Protein AF-A0A7J5VGA2-F1 (afdb_monomer_lite)

Sequence (356 aa):
MLGKLLAFVFSFFAVIAAVPLIVVIAVFLFKFDLRSFMNLHPLGSALIAAGYAFIWVMSFFALQDYFIVWKPDPRVASIGKTELIDKLERSFKRTFDGKALFDVFRSDDGRVAITWSSSINYFQIVSGGQIGKKRVVVLTFDEKKHDVYFLMKEKDWRWSLSTNRFDFSMNYSSGISAEISTDIVPSVTMDKDGGFSIDVKKLSYDFRDLWLPIENTLLANGWIIRGGMLPQLSHRLALAVPLALLLFLIFYIPFRGGVSSTAQTKAKTPEYQTQAVDRETYDKNESAQIAVSGKLMSASNIEPILDGFMNLPRKYFEDYKSAFIAYAKVYMEKTDRNPEFVDRINKFAKENEIYL

Foldseek 3Di:
DVVVLVVLVVVLVCLLVVVVVVVVCCCPVVVDPPVVVCLVCLQVVLLVQLVSLLVNLVSVQVSLQFWFKKAFDPVDDFDDLVVLLVQLVVLQCDDDPPDRQWDWDADPQSKIKIKGKDKDWAADPQKTKMKMKMKIWIWHADNVGRMTTIGIWIKIKMWMAGNVVRDIDIDIDIDDDLAKDKDKDWHWDQDPVRDIDIDIDIDIDGSCVVPVSSVCSQVVRRMDGPGGDPSDPVVSCVVSVVSSVVSSCVSNVVSVPPDDDDDDPDDDDDDDDPDPDPVVVVLVVLLVVLLVVLLVDALVVLLVVLVVLLPDDPVCNVVCVSVNVSSLVSSVPHPRHDPVSVVVSVVSCVVVVHDD

Structure (mmCIF, N/CA/C/O backbone):
data_AF-A0A7J5VGA2-F1
#
_entry.id   AF-A0A7J5VGA2-F1
#
loop_
_atom_site.group_PDB
_atom_site.id
_atom_site.type_symbol
_atom_site.label_atom_id
_atom_site.label_alt_id
_atom_site.label_comp_id
_atom_site.label_asym_id
_atom_site.label_entity_id
_atom_site.label_seq_id
_atom_site.pdbx_PDB_ins_code
_atom_site.Cartn_x
_atom_site.Cartn_y
_atom_site.Cartn_z
_atom_site.occupancy
_atom_site.B_iso_or_equiv
_atom_site.auth_seq_id
_atom_site.auth_comp_id
_atom_site.auth_asym_id
_atom_site.auth_atom_id
_atom_site.pdbx_PDB_model_num
ATOM 1 N N . MET A 1 1 ? -21.250 -4.054 -1.434 1.00 44.41 1 MET A N 1
ATOM 2 C CA . MET A 1 1 ? -19.931 -4.648 -1.105 1.00 44.41 1 MET A CA 1
ATOM 3 C C . MET A 1 1 ? -19.382 -5.462 -2.272 1.00 44.41 1 MET A C 1
ATOM 5 O O . MET A 1 1 ? -18.297 -5.140 -2.734 1.00 44.41 1 MET A O 1
ATOM 9 N N . LEU A 1 2 ? -20.156 -6.414 -2.811 1.00 46.50 2 LEU A N 1
ATOM 10 C CA . LEU A 1 2 ? -19.743 -7.308 -3.903 1.00 46.50 2 LEU A CA 1
ATOM 11 C C . LEU A 1 2 ? -19.207 -6.589 -5.157 1.00 46.50 2 LEU A C 1
ATOM 13 O O . LEU A 1 2 ? -18.126 -6.918 -5.618 1.00 46.50 2 LEU A O 1
ATOM 17 N N . GLY A 1 3 ? -19.889 -5.553 -5.662 1.00 45.44 3 GLY A N 1
ATOM 18 C CA . GLY A 1 3 ? -19.426 -4.823 -6.856 1.00 45.44 3 GLY A CA 1
ATOM 19 C C . GLY A 1 3 ? -18.093 -4.080 -6.679 1.00 45.44 3 GLY A C 1
ATOM 20 O O . GLY A 1 3 ? -17.295 -4.023 -7.605 1.00 45.44 3 GLY A O 1
ATOM 21 N N . LYS A 1 4 ? -17.805 -3.563 -5.473 1.00 45.78 4 LYS A N 1
ATOM 22 C CA . LYS A 1 4 ? -16.517 -2.910 -5.165 1.00 45.78 4 LYS A CA 1
ATOM 23 C C . LYS A 1 4 ? -15.393 -3.934 -4.996 1.00 45.78 4 LYS A C 1
ATOM 25 O O . LYS A 1 4 ? -14.276 -3.671 -5.418 1.00 45.78 4 LYS A O 1
ATOM 30 N N . LEU A 1 5 ? -15.711 -5.096 -4.423 1.00 52.50 5 LEU A N 1
ATOM 31 C CA . LEU A 1 5 ? -14.798 -6.233 -4.339 1.00 52.50 5 LEU A CA 1
ATOM 32 C C . LEU A 1 5 ? -14.445 -6.759 -5.733 1.00 52.50 5 LEU A C 1
ATOM 34 O O . LEU A 1 5 ? -13.272 -6.911 -6.039 1.00 52.50 5 LEU A O 1
ATOM 38 N N . LEU A 1 6 ? -15.447 -6.958 -6.593 1.00 61.34 6 LEU A N 1
ATOM 39 C CA . LEU A 1 6 ? -15.240 -7.379 -7.977 1.00 61.34 6 LEU A CA 1
ATOM 40 C C . LEU A 1 6 ? -14.400 -6.362 -8.746 1.00 61.34 6 LEU A C 1
ATOM 42 O O . LEU A 1 6 ? -13.407 -6.750 -9.343 1.00 61.34 6 LEU A O 1
ATOM 46 N N . ALA A 1 7 ? -14.728 -5.068 -8.678 1.00 64.25 7 ALA A N 1
ATOM 47 C CA . ALA A 1 7 ? -13.932 -4.028 -9.329 1.00 64.25 7 ALA A CA 1
ATOM 48 C C . ALA A 1 7 ? -12.471 -4.027 -8.847 1.00 64.25 7 ALA A C 1
ATOM 50 O O . ALA A 1 7 ? -11.562 -3.912 -9.658 1.00 64.25 7 ALA A O 1
ATOM 51 N N . PHE A 1 8 ? -12.231 -4.209 -7.547 1.00 56.69 8 PHE A N 1
ATOM 52 C CA . PHE A 1 8 ? -10.879 -4.253 -6.994 1.00 56.69 8 PHE A CA 1
ATOM 53 C C . PHE A 1 8 ? -10.106 -5.518 -7.408 1.00 56.69 8 PHE A C 1
ATOM 55 O O . PHE A 1 8 ? -8.943 -5.431 -7.793 1.00 56.69 8 PHE A O 1
ATOM 62 N N . VAL A 1 9 ? -10.767 -6.681 -7.412 1.00 67.69 9 VAL A N 1
ATOM 63 C CA . VAL A 1 9 ? -10.204 -7.954 -7.893 1.00 67.69 9 VAL A CA 1
ATOM 64 C C . VAL A 1 9 ? -9.896 -7.887 -9.390 1.00 67.69 9 VAL A C 1
ATOM 66 O O . VAL A 1 9 ? -8.819 -8.299 -9.812 1.00 67.69 9 VAL A O 1
ATOM 69 N N . PHE A 1 10 ? -10.791 -7.312 -10.197 1.00 74.00 10 PHE A N 1
ATOM 70 C CA . PHE A 1 10 ? -10.551 -7.096 -11.623 1.00 74.00 10 PHE A CA 1
ATOM 71 C C . PHE A 1 10 ? -9.414 -6.105 -11.869 1.00 74.00 10 PHE A C 1
ATOM 73 O O . PHE A 1 10 ? -8.583 -6.371 -12.729 1.00 74.00 10 PHE A O 1
ATOM 80 N N . SER A 1 11 ? -9.309 -5.021 -11.095 1.00 65.12 11 SER A N 1
ATOM 81 C CA . SER A 1 11 ? -8.166 -4.102 -11.171 1.00 65.12 11 SER A CA 1
ATOM 82 C C . SER A 1 11 ? -6.846 -4.789 -10.809 1.00 65.12 11 SER A C 1
ATOM 84 O O . SER A 1 11 ? -5.844 -4.568 -11.481 1.00 65.12 11 SER A O 1
ATOM 86 N N . PHE A 1 12 ? -6.836 -5.667 -9.802 1.00 67.88 12 PHE A N 1
ATOM 87 C CA . PHE A 1 12 ? -5.663 -6.472 -9.449 1.00 67.88 12 PHE A CA 1
ATOM 88 C C . PHE A 1 12 ? -5.251 -7.407 -10.593 1.00 67.88 12 PHE A C 1
ATOM 90 O O . PHE A 1 12 ? -4.093 -7.397 -11.011 1.00 67.88 12 PHE A O 1
ATOM 97 N N . PHE A 1 13 ? -6.200 -8.156 -11.160 1.00 74.38 13 PHE A N 1
ATOM 98 C CA . PHE A 1 13 ? -5.928 -8.998 -12.325 1.00 74.38 13 PHE A CA 1
ATOM 99 C C . PHE A 1 13 ? -5.520 -8.184 -13.554 1.00 74.38 13 PHE A C 1
ATOM 101 O O . PHE A 1 13 ? -4.664 -8.640 -14.304 1.00 74.38 13 PHE A O 1
ATOM 108 N N . ALA A 1 14 ? -6.058 -6.978 -13.742 1.00 73.00 14 ALA A N 1
ATOM 109 C CA . ALA A 1 14 ? -5.665 -6.085 -14.826 1.00 73.00 14 ALA A CA 1
ATOM 110 C C . ALA A 1 14 ? -4.216 -5.603 -14.669 1.00 73.00 14 ALA A C 1
ATOM 112 O O . ALA A 1 14 ? -3.471 -5.639 -15.641 1.00 73.00 14 ALA A O 1
ATOM 113 N N . VAL A 1 15 ? -3.779 -5.224 -13.461 1.00 70.31 15 VAL A N 1
ATOM 114 C CA . VAL A 1 15 ? -2.381 -4.828 -13.191 1.00 70.31 15 VAL A CA 1
ATOM 115 C C . VAL A 1 15 ? -1.423 -6.005 -13.381 1.00 70.31 15 VAL A C 1
ATOM 117 O O . VAL A 1 15 ? -0.358 -5.843 -13.977 1.00 70.31 15 VAL A O 1
ATOM 120 N N . ILE A 1 16 ? -1.813 -7.203 -12.939 1.00 75.75 16 ILE A N 1
ATOM 121 C CA . ILE A 1 16 ? -1.020 -8.418 -13.154 1.00 75.75 16 ILE A CA 1
ATOM 122 C C . ILE A 1 16 ? -0.938 -8.742 -14.640 1.00 75.75 16 ILE A C 1
ATOM 124 O O . ILE A 1 16 ? 0.151 -8.964 -15.155 1.00 75.75 16 ILE A O 1
ATOM 128 N N . ALA A 1 17 ? -2.062 -8.740 -15.349 1.00 76.88 17 ALA A N 1
ATOM 129 C CA . ALA A 1 17 ? -2.104 -9.102 -16.757 1.00 76.88 17 ALA A CA 1
ATOM 130 C C . ALA A 1 17 ? -1.500 -8.027 -17.673 1.00 76.88 17 ALA A C 1
ATOM 132 O O . ALA A 1 17 ? -1.071 -8.367 -18.771 1.00 76.88 17 ALA A O 1
ATOM 133 N N . ALA A 1 18 ? -1.421 -6.762 -17.243 1.00 75.38 18 ALA A N 1
ATOM 134 C CA . ALA A 1 18 ? -0.971 -5.650 -18.079 1.00 75.38 18 ALA A CA 1
ATOM 135 C C . ALA A 1 18 ? 0.444 -5.852 -18.631 1.00 75.38 18 ALA A C 1
ATOM 137 O O . ALA A 1 18 ? 0.654 -5.689 -19.829 1.00 75.38 18 ALA A O 1
ATOM 138 N N . VAL A 1 19 ? 1.412 -6.236 -17.794 1.00 73.19 19 VAL A N 1
ATOM 139 C CA . VAL A 1 19 ? 2.806 -6.399 -18.244 1.00 73.19 19 VAL A CA 1
ATOM 140 C C . VAL A 1 19 ? 2.962 -7.588 -19.206 1.00 73.19 19 VAL A C 1
ATOM 142 O O . VAL A 1 19 ? 3.472 -7.372 -20.305 1.00 73.19 19 VAL A O 1
ATOM 145 N N . PRO A 1 20 ? 2.471 -8.808 -18.898 1.00 78.69 20 PRO A N 1
ATOM 146 C CA . PRO A 1 20 ? 2.438 -9.905 -19.865 1.00 78.69 20 PRO A CA 1
ATOM 147 C C . PRO A 1 20 ? 1.702 -9.547 -21.160 1.00 78.69 20 PRO A C 1
ATOM 149 O O . PRO A 1 20 ? 2.175 -9.884 -22.240 1.00 78.69 20 PRO A O 1
ATOM 152 N N . LEU A 1 21 ? 0.578 -8.830 -21.075 1.00 80.69 21 LEU A N 1
ATOM 153 C CA . LEU A 1 21 ? -0.204 -8.424 -22.241 1.00 80.69 21 LEU A CA 1
ATOM 154 C C . LEU A 1 21 ? 0.563 -7.435 -23.128 1.00 80.69 21 LEU A C 1
ATOM 156 O O . LEU A 1 21 ? 0.573 -7.603 -24.343 1.00 80.69 21 LEU A O 1
ATOM 160 N N . ILE A 1 22 ? 1.248 -6.449 -22.540 1.00 78.69 22 ILE A N 1
ATOM 161 C CA . ILE A 1 22 ? 2.112 -5.510 -23.272 1.00 78.69 22 ILE A CA 1
ATOM 162 C C . ILE A 1 22 ? 3.258 -6.261 -23.956 1.00 78.69 22 ILE A C 1
ATOM 164 O O . ILE A 1 22 ? 3.559 -5.984 -25.115 1.00 78.69 22 ILE A O 1
ATOM 168 N N . VAL A 1 23 ? 3.864 -7.244 -23.281 1.00 77.44 23 VAL A N 1
ATOM 169 C CA . VAL A 1 23 ? 4.920 -8.085 -23.866 1.00 77.44 23 VAL A CA 1
ATOM 170 C C . VAL A 1 23 ? 4.379 -8.912 -25.036 1.00 77.44 23 VAL A C 1
ATOM 172 O O . VAL A 1 23 ? 4.992 -8.933 -26.100 1.00 77.44 23 VAL A O 1
ATOM 175 N N . VAL A 1 24 ? 3.210 -9.542 -24.886 1.00 79.69 24 VAL A N 1
ATOM 176 C CA . VAL A 1 24 ? 2.549 -10.295 -25.965 1.00 79.69 24 VAL A CA 1
ATOM 177 C C . VAL A 1 24 ? 2.224 -9.380 -27.147 1.00 79.69 24 VAL A C 1
ATOM 179 O O . VAL A 1 24 ? 2.516 -9.736 -28.284 1.00 79.69 24 VAL A O 1
ATOM 182 N N . ILE A 1 25 ? 1.688 -8.183 -26.899 1.00 80.81 25 ILE A N 1
ATOM 183 C CA . ILE A 1 25 ? 1.400 -7.187 -27.939 1.00 80.81 25 ILE A CA 1
ATOM 184 C C . ILE A 1 25 ? 2.682 -6.758 -28.664 1.00 80.81 25 ILE A C 1
ATOM 186 O O . ILE A 1 25 ? 2.700 -6.722 -29.894 1.00 80.81 25 ILE A O 1
ATOM 190 N N . ALA A 1 26 ? 3.762 -6.474 -27.933 1.00 75.44 26 ALA A N 1
ATOM 191 C CA . ALA A 1 26 ? 5.050 -6.105 -28.516 1.00 75.44 26 ALA A CA 1
ATOM 192 C C . ALA A 1 26 ? 5.600 -7.216 -29.427 1.00 75.44 26 ALA A C 1
ATOM 194 O O . ALA A 1 26 ? 6.032 -6.951 -30.550 1.00 75.44 26 ALA A O 1
ATOM 195 N N . VAL A 1 27 ? 5.528 -8.471 -28.981 1.00 80.75 27 VAL A N 1
ATOM 196 C CA . VAL A 1 27 ? 6.019 -9.624 -29.748 1.00 80.75 27 VAL A CA 1
ATOM 197 C C . VAL A 1 27 ? 5.137 -9.912 -30.968 1.00 80.75 27 VAL A C 1
ATOM 199 O O . VAL A 1 27 ? 5.665 -10.120 -32.057 1.00 80.75 27 VAL A O 1
ATOM 202 N N . PHE A 1 28 ? 3.809 -9.899 -30.830 1.00 80.44 28 PHE A N 1
ATOM 203 C CA . PHE A 1 28 ? 2.900 -10.281 -31.918 1.00 80.44 28 PHE A CA 1
ATOM 204 C C . PHE A 1 28 ? 2.619 -9.156 -32.920 1.00 80.44 28 PHE A C 1
ATOM 206 O O . PHE A 1 28 ? 2.628 -9.415 -34.122 1.00 80.44 28 PHE A O 1
ATOM 213 N N . LEU A 1 29 ? 2.367 -7.923 -32.464 1.00 81.38 29 LEU A N 1
ATOM 214 C CA . LEU A 1 29 ? 2.008 -6.811 -33.357 1.00 81.38 29 LEU A CA 1
ATOM 215 C C . LEU A 1 29 ? 3.235 -6.097 -33.922 1.00 81.38 29 LEU A C 1
ATOM 217 O O . LEU A 1 29 ? 3.240 -5.728 -35.093 1.00 81.38 29 LEU A O 1
ATOM 221 N N . PHE A 1 30 ? 4.282 -5.932 -33.114 1.00 79.06 30 PHE A N 1
ATOM 222 C CA . PHE A 1 30 ? 5.482 -5.194 -33.519 1.00 79.06 30 PHE A CA 1
ATOM 223 C C . PHE A 1 30 ? 6.649 -6.104 -33.911 1.00 79.06 30 PHE A C 1
ATOM 225 O O . PHE A 1 30 ? 7.720 -5.600 -34.241 1.00 79.06 30 PHE A O 1
ATOM 232 N N . LYS A 1 31 ? 6.455 -7.435 -33.885 1.00 79.19 31 LYS A N 1
ATOM 233 C CA . LYS A 1 31 ? 7.509 -8.438 -34.128 1.00 79.19 31 LYS A CA 1
ATOM 234 C C . LYS A 1 31 ? 8.772 -8.157 -33.305 1.00 79.19 31 LYS A C 1
ATOM 236 O O . LYS A 1 31 ? 9.888 -8.370 -33.772 1.00 79.19 31 LYS A O 1
ATOM 241 N N . PHE A 1 32 ? 8.590 -7.630 -32.092 1.00 78.31 32 PHE A N 1
ATOM 242 C CA . PHE A 1 32 ? 9.690 -7.236 -31.228 1.00 78.31 32 PHE A CA 1
ATOM 243 C C . PHE A 1 32 ? 10.494 -8.472 -30.819 1.00 78.31 32 PHE A C 1
ATOM 245 O O . PHE A 1 32 ? 9.958 -9.390 -30.193 1.00 78.31 32 PHE A O 1
ATOM 252 N N . ASP A 1 33 ? 11.784 -8.494 -31.157 1.00 78.12 33 ASP A N 1
ATOM 253 C CA . ASP A 1 33 ? 12.679 -9.577 -30.757 1.00 78.12 33 ASP A CA 1
ATOM 254 C C . ASP A 1 33 ? 13.066 -9.417 -29.283 1.00 78.12 33 ASP A C 1
ATOM 256 O O . ASP A 1 33 ? 14.076 -8.807 -28.914 1.00 78.12 33 ASP A O 1
ATOM 260 N N . LEU A 1 34 ? 12.225 -10.000 -28.429 1.00 73.38 34 LEU A N 1
ATOM 261 C CA . LEU A 1 34 ? 12.401 -10.003 -26.985 1.00 73.38 34 LEU A CA 1
ATOM 262 C C . LEU A 1 34 ? 13.753 -10.611 -26.578 1.00 73.38 34 LEU A C 1
ATOM 264 O O . LEU A 1 34 ? 14.356 -10.168 -25.604 1.00 73.38 34 LEU A O 1
ATOM 268 N N . ARG A 1 35 ? 14.258 -11.605 -27.323 1.00 74.75 35 ARG A N 1
ATOM 269 C CA . ARG A 1 35 ? 15.528 -12.273 -27.016 1.00 74.75 35 ARG A CA 1
ATOM 270 C C . ARG A 1 35 ? 16.706 -11.352 -27.306 1.00 74.75 35 ARG A C 1
ATOM 272 O O . ARG A 1 35 ? 17.595 -11.236 -26.465 1.00 74.75 35 ARG A O 1
ATOM 279 N N . SER A 1 36 ? 16.694 -10.680 -28.456 1.00 75.75 36 SER A N 1
ATOM 280 C CA . SER A 1 36 ? 17.704 -9.676 -28.800 1.00 75.75 36 SER A CA 1
ATOM 281 C C . SER A 1 36 ? 17.726 -8.544 -27.771 1.00 75.75 36 SER A C 1
ATOM 283 O O . SER A 1 36 ? 18.786 -8.222 -27.235 1.00 75.75 36 SER A O 1
ATOM 285 N N . PHE A 1 37 ? 16.557 -8.026 -27.380 1.00 76.12 37 PHE A N 1
ATOM 286 C CA . PHE A 1 37 ? 16.458 -6.994 -26.344 1.00 76.12 37 PHE A CA 1
ATOM 287 C C . PHE A 1 37 ? 16.987 -7.457 -24.977 1.00 76.12 37 PHE A C 1
ATOM 289 O O . PHE A 1 37 ? 17.760 -6.736 -24.347 1.00 76.12 37 PHE A O 1
ATOM 296 N N . MET A 1 38 ? 16.630 -8.665 -24.526 1.00 78.50 38 MET A N 1
ATOM 297 C CA . MET A 1 38 ? 17.131 -9.220 -23.259 1.00 78.50 38 MET A CA 1
ATOM 298 C C . MET A 1 38 ? 18.646 -9.472 -23.284 1.00 78.50 38 MET A C 1
ATOM 300 O O . MET A 1 38 ? 19.301 -9.296 -22.261 1.00 78.50 38 MET A O 1
ATOM 304 N N . ASN A 1 39 ? 19.221 -9.816 -24.441 1.00 76.44 39 ASN A N 1
ATOM 305 C CA . ASN A 1 39 ? 20.671 -9.954 -24.622 1.00 76.44 39 ASN A CA 1
ATOM 306 C C . ASN A 1 39 ? 21.402 -8.596 -24.645 1.00 76.44 39 ASN A C 1
ATOM 308 O O . ASN A 1 39 ? 22.501 -8.477 -24.107 1.00 76.44 39 ASN A O 1
ATOM 312 N N . LEU A 1 40 ? 20.803 -7.570 -25.261 1.00 80.25 40 LEU A N 1
ATOM 313 C CA . LEU A 1 40 ? 21.337 -6.202 -25.346 1.00 80.25 40 LEU A CA 1
ATOM 314 C C . LEU A 1 40 ? 21.254 -5.459 -24.004 1.00 80.25 40 LEU A C 1
ATOM 316 O O . LEU A 1 40 ? 22.170 -4.725 -23.622 1.00 80.25 40 LEU A O 1
ATOM 320 N N . HIS A 1 41 ? 20.157 -5.668 -23.275 1.00 80.62 41 HIS A N 1
ATOM 321 C CA . HIS A 1 41 ? 19.842 -4.998 -22.016 1.00 80.62 41 HIS A CA 1
ATOM 322 C C . HIS A 1 41 ? 19.496 -6.005 -20.903 1.00 80.62 41 HIS A C 1
ATOM 324 O O . HIS A 1 41 ? 18.401 -5.940 -20.328 1.00 80.62 41 HIS A O 1
ATOM 330 N N . PRO A 1 42 ? 20.426 -6.908 -20.533 1.00 80.25 42 PRO A N 1
ATOM 331 C CA . PRO A 1 42 ? 20.167 -7.963 -19.552 1.00 80.25 42 PRO A CA 1
ATOM 332 C C . PRO A 1 42 ? 19.870 -7.389 -18.166 1.00 80.25 42 PRO A C 1
ATOM 334 O O . PRO A 1 42 ? 18.966 -7.850 -17.474 1.00 80.25 42 PRO A O 1
ATOM 337 N N . LEU A 1 43 ? 20.573 -6.319 -17.779 1.00 83.38 43 LEU A N 1
ATOM 338 C CA . LEU A 1 43 ? 20.325 -5.625 -16.516 1.00 83.38 43 LEU A CA 1
ATOM 339 C C . LEU A 1 43 ? 18.955 -4.931 -16.506 1.00 83.38 43 LEU A C 1
ATOM 341 O O . LEU A 1 43 ? 18.212 -5.069 -15.541 1.00 83.38 43 LEU A O 1
ATOM 345 N N . GLY A 1 44 ? 18.605 -4.208 -17.576 1.00 80.69 44 GLY A N 1
ATOM 346 C CA . GLY A 1 44 ? 17.323 -3.501 -17.671 1.00 80.69 44 GLY A CA 1
ATOM 347 C C . GLY A 1 44 ? 16.135 -4.462 -17.627 1.00 80.69 44 GLY A C 1
ATOM 348 O O . GLY A 1 44 ? 15.187 -4.244 -16.877 1.00 80.69 44 GLY A O 1
ATOM 349 N N . SER A 1 45 ? 16.232 -5.576 -18.353 1.00 81.69 45 SER A N 1
ATOM 350 C CA . SER A 1 45 ? 15.203 -6.620 -18.380 1.00 81.69 45 SER A CA 1
ATOM 351 C C . SER A 1 45 ? 15.046 -7.306 -17.018 1.00 81.69 45 SER A C 1
ATOM 353 O O . SER A 1 45 ? 13.926 -7.482 -16.540 1.00 81.69 45 SER A O 1
ATOM 355 N N . ALA A 1 46 ? 16.159 -7.622 -16.346 1.00 85.00 46 ALA A N 1
ATOM 356 C CA . ALA A 1 46 ? 16.139 -8.202 -15.006 1.00 85.00 46 ALA A CA 1
ATOM 357 C C . ALA A 1 46 ? 15.562 -7.247 -13.949 1.00 85.00 46 ALA A C 1
ATOM 359 O O . ALA A 1 46 ? 14.819 -7.686 -13.073 1.00 85.00 46 ALA A O 1
ATOM 360 N N . LEU A 1 47 ? 15.849 -5.943 -14.042 1.00 85.81 47 LEU A N 1
ATOM 361 C CA . LEU A 1 47 ? 15.270 -4.927 -13.157 1.00 85.81 47 LEU A CA 1
ATOM 362 C C . LEU A 1 47 ? 13.759 -4.775 -13.362 1.00 85.81 47 LEU A C 1
ATOM 364 O O . LEU A 1 47 ? 13.026 -4.685 -12.379 1.00 85.81 47 LEU A O 1
ATOM 368 N N . ILE A 1 48 ? 13.280 -4.794 -14.611 1.00 84.81 48 ILE A N 1
ATOM 369 C CA . ILE A 1 48 ? 11.841 -4.752 -14.917 1.00 84.81 48 ILE A CA 1
ATOM 370 C C . ILE A 1 48 ? 11.141 -5.995 -14.353 1.00 84.81 48 ILE A C 1
ATOM 372 O O . ILE A 1 48 ? 10.114 -5.866 -13.687 1.00 84.81 48 ILE A O 1
ATOM 376 N N . ALA A 1 49 ? 11.710 -7.188 -14.556 1.00 84.50 49 ALA A N 1
ATOM 377 C CA . ALA A 1 49 ? 11.159 -8.432 -14.020 1.00 84.50 49 ALA A CA 1
ATOM 378 C C . ALA A 1 49 ? 11.129 -8.441 -12.480 1.00 84.50 49 ALA A C 1
ATOM 380 O O . ALA A 1 49 ? 10.111 -8.790 -11.880 1.00 84.50 49 ALA A O 1
ATOM 381 N N . ALA A 1 50 ? 12.214 -8.005 -11.834 1.00 86.25 50 ALA A N 1
ATOM 382 C CA . ALA A 1 50 ? 12.304 -7.900 -10.379 1.00 86.25 50 ALA A CA 1
ATOM 383 C C . ALA A 1 50 ? 11.308 -6.880 -9.807 1.00 86.25 50 ALA A C 1
ATOM 385 O O . ALA A 1 50 ? 10.602 -7.176 -8.843 1.00 86.25 50 ALA A O 1
ATOM 386 N N . GLY A 1 51 ? 11.209 -5.700 -10.428 1.00 86.31 51 GLY A N 1
ATOM 387 C CA . GLY A 1 51 ? 10.255 -4.661 -10.048 1.00 86.31 51 GLY A CA 1
ATOM 388 C C . GLY A 1 51 ? 8.807 -5.121 -10.210 1.00 86.31 51 GLY A C 1
ATOM 389 O O . GLY A 1 51 ? 7.984 -4.881 -9.331 1.00 86.31 51 GLY A O 1
ATOM 390 N N . TYR A 1 52 ? 8.503 -5.857 -11.281 1.00 85.06 52 TYR A N 1
ATOM 391 C CA . TYR A 1 52 ? 7.181 -6.440 -11.486 1.00 85.06 52 TYR A CA 1
ATOM 392 C C . TYR A 1 52 ? 6.838 -7.501 -10.428 1.00 85.06 52 TYR A C 1
ATOM 394 O O . TYR A 1 52 ? 5.753 -7.434 -9.854 1.00 85.06 52 TYR A O 1
ATOM 402 N N . ALA A 1 53 ? 7.754 -8.423 -10.092 1.00 83.94 53 ALA A N 1
ATOM 403 C CA . ALA A 1 53 ? 7.543 -9.368 -8.984 1.00 83.94 53 ALA A CA 1
ATOM 404 C C . ALA A 1 53 ? 7.304 -8.655 -7.654 1.00 83.94 53 ALA A C 1
ATOM 406 O O . ALA A 1 53 ? 6.412 -9.037 -6.896 1.00 83.94 53 ALA A O 1
ATOM 407 N N . PHE A 1 54 ? 8.086 -7.612 -7.379 1.00 85.88 54 PHE A N 1
ATOM 408 C CA . PHE A 1 54 ? 7.932 -6.814 -6.173 1.00 85.88 54 PHE A CA 1
ATOM 409 C C . PHE A 1 54 ? 6.540 -6.169 -6.107 1.00 85.88 54 PHE A C 1
ATOM 411 O O . PHE A 1 54 ? 5.830 -6.330 -5.115 1.00 85.88 54 PHE A O 1
ATOM 418 N N . ILE A 1 55 ? 6.110 -5.504 -7.186 1.00 84.06 55 ILE A N 1
ATOM 419 C CA . ILE A 1 55 ? 4.780 -4.887 -7.288 1.00 84.06 55 ILE A CA 1
ATOM 420 C C . ILE A 1 55 ? 3.678 -5.940 -7.165 1.00 84.06 55 ILE A C 1
ATOM 422 O O . ILE A 1 55 ? 2.687 -5.695 -6.480 1.00 84.06 55 ILE A O 1
ATOM 426 N N . TRP A 1 56 ? 3.839 -7.110 -7.784 1.00 82.56 56 TRP A N 1
ATOM 427 C CA . TRP A 1 56 ? 2.865 -8.196 -7.718 1.00 82.56 56 TRP A CA 1
ATOM 428 C C . TRP A 1 56 ? 2.644 -8.684 -6.284 1.00 82.56 56 TRP A C 1
ATOM 430 O O . TRP A 1 56 ? 1.503 -8.724 -5.818 1.00 82.56 56 TRP A O 1
ATOM 440 N N . VAL A 1 57 ? 3.724 -8.980 -5.557 1.00 81.12 57 VAL A N 1
ATOM 441 C CA . VAL A 1 57 ? 3.653 -9.435 -4.159 1.00 81.12 57 VAL A CA 1
ATOM 442 C C . VAL A 1 57 ? 3.078 -8.346 -3.256 1.00 81.12 57 VAL A C 1
ATOM 444 O O . VAL A 1 57 ? 2.202 -8.620 -2.437 1.00 81.12 57 VAL A O 1
ATOM 447 N N . MET A 1 58 ? 3.502 -7.093 -3.438 1.00 78.94 58 MET A N 1
ATOM 448 C CA . MET A 1 58 ? 2.967 -5.967 -2.669 1.00 78.94 58 MET A CA 1
ATOM 449 C C . MET A 1 58 ? 1.482 -5.724 -2.961 1.00 78.94 58 MET A C 1
ATOM 451 O O . MET A 1 58 ? 0.716 -5.457 -2.039 1.00 78.94 58 MET A O 1
ATOM 455 N N . SER A 1 59 ? 1.047 -5.886 -4.212 1.00 73.94 59 SER A N 1
ATOM 456 C CA . SER A 1 59 ? -0.364 -5.764 -4.603 1.00 73.94 59 SER A CA 1
ATOM 457 C C . SER A 1 59 ? -1.211 -6.905 -4.040 1.00 73.94 59 SER A C 1
ATOM 459 O O . SER A 1 59 ? -2.360 -6.690 -3.665 1.00 73.94 59 SER A O 1
ATOM 461 N N . PHE A 1 60 ? -0.652 -8.116 -3.950 1.00 75.31 60 PHE A N 1
ATOM 462 C CA . PHE A 1 60 ? -1.318 -9.257 -3.325 1.00 75.31 60 PHE A CA 1
ATOM 463 C C . PHE A 1 60 ? -1.548 -9.007 -1.832 1.00 75.31 60 PHE A C 1
ATOM 465 O O . PHE A 1 60 ? -2.662 -9.199 -1.346 1.00 75.31 60 PHE A O 1
ATOM 472 N N . PHE A 1 61 ? -0.539 -8.501 -1.116 1.00 71.56 61 PHE A N 1
ATOM 473 C CA . PHE A 1 61 ? -0.708 -8.118 0.287 1.00 71.56 61 PHE A CA 1
ATOM 474 C C . PHE A 1 61 ? -1.666 -6.944 0.458 1.00 71.56 61 PHE A C 1
ATOM 476 O O . PHE A 1 61 ? -2.536 -7.007 1.318 1.00 71.56 61 PHE A O 1
ATOM 483 N N . ALA A 1 62 ? -1.604 -5.941 -0.420 1.00 67.69 62 ALA A N 1
ATOM 484 C CA . ALA A 1 62 ? -2.581 -4.857 -0.435 1.00 67.69 62 ALA A CA 1
ATOM 485 C C . ALA A 1 62 ? -4.017 -5.366 -0.653 1.00 67.69 62 ALA A C 1
ATOM 487 O O . ALA A 1 62 ? -4.955 -4.751 -0.162 1.00 67.69 62 ALA A O 1
ATOM 488 N N . LEU A 1 63 ? -4.207 -6.490 -1.357 1.00 64.38 63 LEU A N 1
ATOM 489 C CA . LEU A 1 63 ? -5.508 -7.140 -1.527 1.00 64.38 63 LEU A CA 1
ATOM 490 C C . LEU A 1 63 ? -5.918 -7.979 -0.310 1.00 64.38 63 LEU A C 1
ATOM 492 O O . LEU A 1 63 ? -7.096 -7.994 0.045 1.00 64.38 63 LEU A O 1
ATOM 496 N N . GLN A 1 64 ? -4.968 -8.623 0.368 1.00 63.91 64 GLN A N 1
ATOM 497 C CA . GLN A 1 64 ? -5.223 -9.292 1.647 1.00 63.91 64 GLN A CA 1
ATOM 498 C C . GLN A 1 64 ? -5.576 -8.308 2.770 1.00 63.91 64 GLN A C 1
ATOM 500 O O . GLN A 1 64 ? -6.384 -8.648 3.633 1.00 63.91 64 GLN A O 1
ATOM 505 N N . ASP A 1 65 ? -5.050 -7.082 2.729 1.00 60.41 65 ASP A N 1
ATOM 506 C CA . ASP A 1 65 ? -5.351 -6.022 3.703 1.00 60.41 65 ASP A CA 1
ATOM 507 C C . ASP A 1 65 ? -6.841 -5.639 3.737 1.00 60.41 65 ASP A C 1
ATOM 509 O O . ASP A 1 65 ? -7.324 -5.099 4.731 1.00 60.41 65 ASP A O 1
ATOM 513 N N . TYR A 1 66 ? -7.604 -5.961 2.686 1.00 55.66 66 TYR A N 1
ATOM 514 C CA . TYR A 1 66 ? -9.054 -5.744 2.652 1.00 55.66 66 TYR A CA 1
ATOM 515 C C . TYR A 1 66 ? -9.859 -6.758 3.469 1.00 55.66 66 TYR A C 1
ATOM 517 O O . TYR A 1 66 ? -11.031 -6.496 3.750 1.00 55.66 66 TYR A O 1
ATOM 525 N N . PHE A 1 67 ? -9.283 -7.921 3.789 1.00 61.03 67 PHE A N 1
ATOM 526 C CA . PHE A 1 67 ? -10.024 -9.051 4.341 1.00 61.03 67 PHE A CA 1
ATOM 527 C C . PHE A 1 67 ? -9.206 -9.777 5.403 1.00 61.03 67 PHE A C 1
ATOM 529 O O . PHE A 1 67 ? -8.612 -10.821 5.136 1.00 61.03 67 PHE A O 1
ATOM 536 N N . ILE A 1 68 ? -9.236 -9.263 6.634 1.00 68.81 68 ILE A N 1
ATOM 537 C CA . ILE A 1 68 ? -8.858 -10.087 7.784 1.00 68.81 68 ILE A CA 1
ATOM 538 C C . ILE A 1 68 ? -10.107 -10.809 8.271 1.00 68.81 68 ILE A C 1
ATOM 540 O O . ILE A 1 68 ? -11.122 -10.178 8.584 1.00 68.81 68 ILE A O 1
ATOM 544 N N . VAL A 1 69 ? -10.024 -12.137 8.284 1.00 72.75 69 VAL A N 1
ATOM 545 C CA . VAL A 1 69 ? -11.099 -13.034 8.694 1.00 72.75 69 VAL A CA 1
ATOM 546 C C . VAL A 1 69 ? -10.707 -13.705 9.999 1.00 72.75 69 VAL A C 1
ATOM 548 O O . VAL A 1 69 ? -9.780 -14.522 10.059 1.00 72.75 69 VAL A O 1
ATOM 551 N N . TRP A 1 70 ? -11.471 -13.383 11.033 1.00 75.75 70 TRP A N 1
ATOM 552 C CA . TRP A 1 70 ? -11.395 -14.040 12.327 1.00 75.75 70 TRP A CA 1
ATOM 553 C C . TRP A 1 70 ? -12.483 -15.093 12.439 1.00 75.75 70 TRP A C 1
ATOM 555 O O . TRP A 1 70 ? -13.624 -14.852 12.038 1.00 75.75 70 TRP A O 1
ATOM 565 N N . LYS A 1 71 ? -12.127 -16.241 13.014 1.00 77.94 71 LYS A N 1
ATOM 566 C CA . LYS A 1 71 ? -13.065 -17.322 13.328 1.00 77.94 71 LYS A CA 1
ATOM 567 C C . LYS A 1 71 ? -12.865 -17.806 14.762 1.00 77.94 71 LYS A C 1
ATOM 569 O O . LYS A 1 71 ? -11.738 -17.734 15.245 1.00 77.94 71 LYS A O 1
ATOM 574 N N . PRO A 1 72 ? -13.892 -18.365 15.413 1.00 77.94 72 PRO A N 1
ATOM 575 C CA . PRO A 1 72 ? -13.727 -19.124 16.640 1.00 77.94 72 PRO A CA 1
ATOM 576 C C . PRO A 1 72 ? -12.686 -20.227 16.461 1.00 77.94 72 PRO A C 1
ATOM 578 O O . PRO A 1 72 ? -12.683 -20.926 15.440 1.00 77.94 72 PRO A O 1
ATOM 581 N N . ASP A 1 73 ? -11.811 -20.405 17.446 1.00 79.38 73 ASP A N 1
ATOM 582 C CA . ASP A 1 73 ? -11.010 -21.617 17.536 1.00 79.38 73 ASP A CA 1
ATOM 583 C C . ASP A 1 73 ? -11.957 -22.784 17.844 1.00 79.38 73 ASP A C 1
ATOM 585 O O . ASP A 1 73 ? -12.620 -22.763 18.880 1.00 79.38 73 ASP A O 1
ATOM 589 N N . PRO A 1 74 ? -12.027 -23.830 17.001 1.00 75.31 74 PRO A N 1
ATOM 590 C CA . PRO A 1 74 ? -12.860 -24.996 17.293 1.00 75.31 74 PRO A CA 1
ATOM 591 C C . PRO A 1 74 ? -12.467 -25.718 18.594 1.00 75.31 74 PRO A C 1
ATOM 593 O O . PRO A 1 74 ? -13.218 -26.569 19.062 1.00 75.31 74 PRO A O 1
ATOM 596 N N . ARG A 1 75 ? -11.293 -25.418 19.164 1.00 78.88 75 ARG A N 1
ATOM 597 C CA . ARG A 1 75 ? -10.776 -26.023 20.398 1.00 78.88 75 ARG A CA 1
ATOM 598 C C . ARG A 1 75 ? -11.154 -25.262 21.670 1.00 78.88 75 ARG A C 1
ATOM 600 O O . ARG A 1 75 ? -10.922 -25.790 22.754 1.00 78.88 75 ARG A O 1
ATOM 607 N N . VAL A 1 76 ? -11.702 -24.050 21.566 1.00 80.06 76 VAL A N 1
ATOM 608 C CA . VAL A 1 76 ? -11.992 -23.184 22.720 1.00 80.06 76 VAL A CA 1
ATOM 609 C C . VAL A 1 76 ? -13.424 -22.666 22.632 1.00 80.06 76 VAL A C 1
ATOM 611 O O . VAL A 1 76 ? -13.903 -22.315 21.558 1.00 80.06 76 VAL A O 1
ATOM 614 N N . ALA A 1 77 ? -14.123 -22.594 23.766 1.00 75.00 77 ALA A N 1
ATOM 615 C CA . ALA A 1 77 ? -15.436 -21.962 23.815 1.00 75.00 77 ALA A CA 1
ATOM 616 C C . ALA A 1 77 ? -15.301 -20.464 23.492 1.00 75.00 77 ALA A C 1
ATOM 618 O O . ALA A 1 77 ? -14.752 -19.696 24.282 1.00 75.00 77 ALA A O 1
ATOM 619 N N . SER A 1 78 ? -15.787 -20.053 22.322 1.00 75.56 78 SER A N 1
ATOM 620 C CA . SER A 1 78 ? -15.832 -18.649 21.916 1.00 75.56 78 SER A CA 1
ATOM 621 C C . SER A 1 78 ? -17.104 -17.978 22.418 1.00 75.56 78 SER A C 1
ATOM 623 O O . SER A 1 78 ? -18.184 -18.570 22.369 1.00 75.56 78 SER A O 1
ATOM 625 N N . ILE A 1 79 ? -17.002 -16.713 22.813 1.00 78.50 79 ILE A N 1
ATOM 626 C CA . ILE A 1 79 ? -18.181 -15.916 23.169 1.00 78.50 79 ILE A CA 1
ATOM 627 C C . ILE A 1 79 ? -19.014 -15.545 21.935 1.00 78.50 79 ILE A C 1
ATOM 629 O O . ILE A 1 79 ? -18.502 -15.452 20.815 1.00 78.50 79 ILE A O 1
ATOM 633 N N . GLY A 1 80 ? -20.302 -15.285 22.158 1.00 75.38 80 GLY A N 1
ATOM 634 C CA . GLY A 1 80 ? -21.227 -14.846 21.116 1.00 75.38 80 GLY A CA 1
ATOM 635 C C . GLY A 1 80 ? -20.972 -13.411 20.636 1.00 75.38 80 GLY A C 1
ATOM 636 O O . GLY A 1 80 ? -20.323 -12.604 21.302 1.00 75.38 80 GLY A O 1
ATOM 637 N N . LYS A 1 81 ? -21.551 -13.074 19.477 1.00 75.44 81 LYS A N 1
ATOM 638 C CA . LYS A 1 81 ? -21.415 -11.769 18.804 1.00 75.44 81 LYS A CA 1
ATOM 639 C C . LYS A 1 81 ? -21.687 -10.576 19.725 1.00 75.44 81 LYS A C 1
ATOM 641 O O . LYS A 1 81 ? -20.869 -9.668 19.790 1.00 75.44 81 LYS A O 1
ATOM 646 N N . THR A 1 82 ? -22.823 -10.564 20.423 1.00 79.88 82 THR A N 1
ATOM 647 C CA . THR A 1 82 ? -23.223 -9.429 21.272 1.00 79.88 82 THR A CA 1
ATOM 648 C C . THR A 1 82 ? -22.201 -9.165 22.372 1.00 79.88 82 THR A C 1
ATOM 650 O O . THR A 1 82 ? -21.747 -8.039 22.531 1.00 79.88 82 THR A O 1
ATOM 653 N N . GLU A 1 83 ? -21.764 -10.218 23.062 1.00 83.38 83 GLU A N 1
ATOM 654 C CA . GLU A 1 83 ? -20.785 -10.099 24.141 1.00 83.38 83 GLU A CA 1
ATOM 655 C C . GLU A 1 83 ? -19.413 -9.641 23.620 1.00 83.38 83 GLU A C 1
ATOM 657 O O . GLU A 1 83 ? -18.730 -8.841 24.263 1.00 83.38 83 GLU A O 1
ATOM 662 N N . LEU A 1 84 ? -19.015 -10.111 22.434 1.00 82.56 84 LEU A N 1
ATOM 663 C CA . LEU A 1 84 ? -17.774 -9.695 21.789 1.00 82.56 84 LEU A CA 1
ATOM 664 C C . LEU A 1 84 ? -17.797 -8.212 21.403 1.00 82.56 84 LEU A C 1
ATOM 666 O O . LEU A 1 84 ? -16.819 -7.505 21.646 1.00 82.56 84 LEU A O 1
ATOM 670 N N . ILE A 1 85 ? -18.916 -7.729 20.856 1.00 82.25 85 ILE A N 1
ATOM 671 C CA . ILE A 1 85 ? -19.120 -6.307 20.547 1.00 82.25 85 ILE A CA 1
ATOM 672 C C . ILE A 1 85 ? -19.026 -5.468 21.827 1.00 82.25 85 ILE A C 1
ATOM 674 O O . ILE A 1 85 ? -18.292 -4.482 21.854 1.00 82.25 85 ILE A O 1
ATOM 678 N N . ASP A 1 86 ? -19.669 -5.897 22.914 1.00 85.62 86 ASP A N 1
ATOM 679 C CA . ASP A 1 86 ? -19.635 -5.173 24.190 1.00 85.62 86 ASP A CA 1
ATOM 680 C C . ASP A 1 86 ? -18.223 -5.121 24.804 1.00 85.62 86 ASP A C 1
ATOM 682 O O . ASP A 1 86 ? -17.870 -4.169 25.510 1.00 85.62 86 ASP A O 1
ATOM 686 N N . LYS A 1 87 ? -17.399 -6.155 24.582 1.00 86.25 87 LYS A N 1
ATOM 687 C CA . LYS A 1 87 ? -15.986 -6.170 25.000 1.00 86.25 87 LYS A CA 1
ATOM 688 C C . LYS A 1 87 ? -15.125 -5.264 24.116 1.00 86.25 87 LYS A C 1
ATOM 690 O O . LYS A 1 87 ? -14.312 -4.516 24.658 1.00 86.25 87 LYS A O 1
ATOM 695 N N . LEU A 1 88 ? -15.349 -5.266 22.801 1.00 85.19 88 LEU A N 1
ATOM 696 C CA . LEU A 1 88 ? -14.673 -4.369 21.855 1.00 85.19 88 LEU A CA 1
ATOM 697 C C . LEU A 1 88 ? -14.988 -2.898 22.154 1.00 85.19 88 LEU A C 1
ATOM 699 O O . LEU A 1 88 ? -14.089 -2.069 22.238 1.00 85.19 88 LEU A O 1
ATOM 703 N N . GLU A 1 89 ? -16.247 -2.550 22.405 1.00 84.44 89 GLU A N 1
ATOM 704 C CA . GLU A 1 89 ? -16.603 -1.186 22.808 1.00 84.44 89 GLU A CA 1
ATOM 705 C C . GLU A 1 89 ? -15.866 -0.757 24.080 1.00 84.44 89 GLU A C 1
ATOM 707 O O . GLU A 1 89 ? -15.344 0.355 24.167 1.00 84.44 89 GLU A O 1
ATOM 712 N N . ARG A 1 90 ? -15.772 -1.651 25.071 1.00 84.69 90 ARG A N 1
ATOM 713 C CA . ARG A 1 90 ? -15.042 -1.383 26.314 1.00 84.69 90 ARG A CA 1
ATOM 714 C C . ARG A 1 90 ? -13.544 -1.185 26.094 1.00 84.69 90 ARG A C 1
ATOM 716 O O . ARG A 1 90 ? -12.967 -0.344 26.782 1.00 84.69 90 ARG A O 1
ATOM 723 N N . SER A 1 91 ? -12.919 -1.888 25.146 1.00 83.00 91 SER A N 1
ATOM 724 C CA . SER A 1 91 ? -11.492 -1.694 24.857 1.00 83.00 91 SER A CA 1
ATOM 725 C C . SER A 1 91 ? -11.188 -0.311 24.272 1.00 83.00 91 SER A C 1
ATOM 727 O O . SER A 1 91 ? -10.105 0.216 24.514 1.00 83.00 91 SER A O 1
ATOM 729 N N . PHE A 1 92 ? -12.150 0.303 23.573 1.00 79.62 92 PHE A N 1
ATOM 730 C CA . PHE A 1 92 ? -12.004 1.625 22.947 1.00 79.62 92 PHE A CA 1
ATOM 731 C C . PHE A 1 92 ? -12.546 2.798 23.776 1.00 79.62 92 PHE A C 1
ATOM 733 O O . PHE A 1 92 ? -12.244 3.947 23.472 1.00 79.62 92 PHE A O 1
ATOM 740 N N . LYS A 1 93 ? -13.274 2.536 24.871 1.00 71.88 93 LYS A N 1
ATOM 741 C CA . LYS A 1 93 ? -13.752 3.568 25.816 1.00 71.88 93 LYS A CA 1
ATOM 742 C C . LYS A 1 93 ? -12.650 4.182 26.696 1.00 71.88 93 LYS A C 1
ATOM 744 O O . LYS A 1 93 ? -12.936 5.089 27.474 1.00 71.88 93 LYS A O 1
ATOM 749 N N . ARG A 1 94 ? -11.398 3.711 26.615 1.00 62.09 94 ARG A N 1
ATOM 750 C CA . ARG A 1 94 ? -10.279 4.296 27.372 1.00 62.09 94 ARG A CA 1
ATOM 751 C C . ARG A 1 94 ? -9.929 5.679 26.817 1.00 62.09 94 ARG A C 1
ATOM 753 O O . ARG A 1 94 ? -9.545 5.816 25.661 1.00 62.09 94 ARG A O 1
ATOM 760 N N . THR A 1 95 ? -10.040 6.700 27.660 1.00 58.34 95 THR A N 1
ATOM 761 C CA . THR A 1 95 ? -9.628 8.072 27.348 1.00 58.34 95 THR A CA 1
ATOM 762 C C . THR A 1 95 ? -8.117 8.223 27.494 1.00 58.34 95 THR A C 1
ATOM 764 O O . THR A 1 95 ? -7.555 7.777 28.495 1.00 58.34 95 THR A O 1
ATOM 767 N N . PHE A 1 96 ? -7.470 8.910 26.556 1.00 54.50 96 PHE A N 1
ATOM 768 C CA . PHE A 1 96 ? -6.120 9.440 26.749 1.00 54.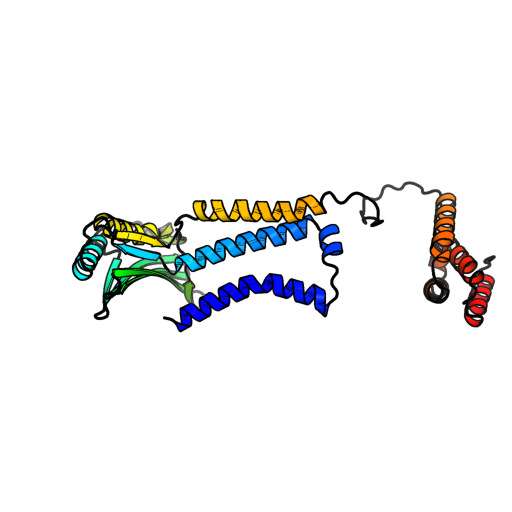50 96 PHE A CA 1
ATOM 769 C C . PHE A 1 96 ? -6.260 10.938 27.014 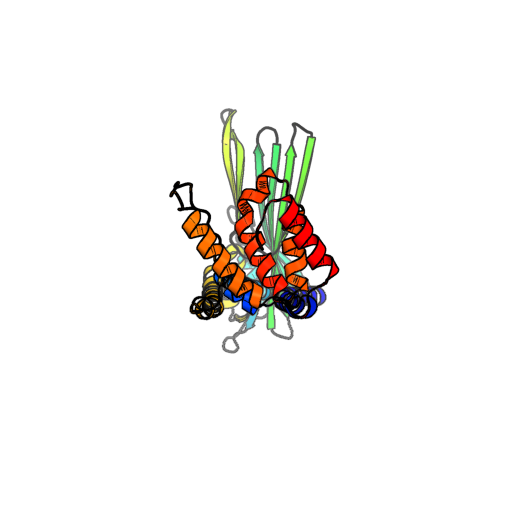1.00 54.50 96 PHE A C 1
ATOM 771 O O . PHE A 1 96 ? -6.920 11.632 26.241 1.00 54.50 96 PHE A O 1
ATOM 778 N N . ASP A 1 97 ? -5.709 11.422 28.128 1.00 51.12 97 ASP A N 1
ATOM 779 C CA . ASP A 1 97 ? -5.782 12.842 28.513 1.00 51.12 97 ASP A CA 1
ATOM 780 C C . ASP A 1 97 ? -7.227 13.397 28.592 1.00 51.12 97 ASP A C 1
ATOM 782 O O . ASP A 1 97 ? -7.547 14.491 28.129 1.00 51.12 97 ASP A O 1
ATOM 786 N N . GLY A 1 98 ? -8.158 12.582 29.108 1.00 55.69 98 GLY A N 1
ATOM 787 C CA . GLY A 1 98 ? -9.567 12.959 29.294 1.00 55.69 98 GLY A CA 1
ATOM 788 C C . GLY A 1 98 ? -10.402 13.079 28.011 1.00 55.69 98 GLY A C 1
ATOM 789 O O . GLY A 1 98 ? -11.594 13.370 28.096 1.00 55.69 98 GLY A O 1
ATOM 790 N N . LYS A 1 99 ? -9.825 12.821 26.828 1.00 58.03 99 LYS A N 1
ATOM 791 C CA . LYS A 1 99 ? -10.542 12.823 25.543 1.00 58.03 99 LYS A CA 1
ATOM 792 C C . LYS A 1 99 ? -10.718 11.405 25.008 1.00 58.03 99 LYS A C 1
ATOM 794 O O . LYS A 1 99 ? -9.800 10.583 25.049 1.00 58.03 99 LYS A O 1
ATOM 799 N N . ALA A 1 100 ? -11.912 11.120 24.492 1.00 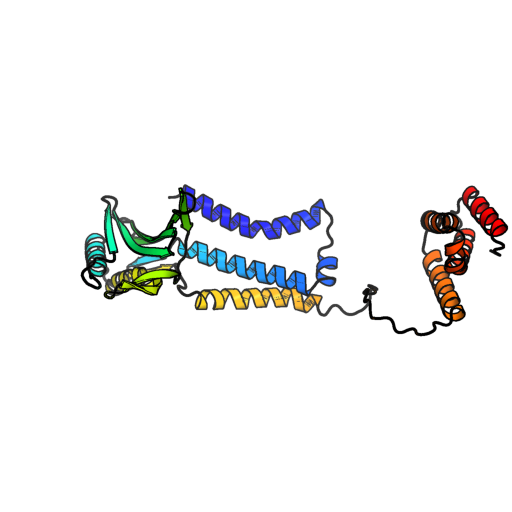63.44 100 ALA A N 1
ATOM 800 C CA . ALA A 1 100 ? -12.150 9.911 23.718 1.00 63.44 100 ALA A CA 1
ATOM 801 C C . ALA A 1 100 ? -11.375 10.030 22.398 1.00 63.44 100 ALA A C 1
ATOM 803 O O . ALA A 1 100 ? -11.654 10.902 21.580 1.00 63.44 100 ALA A O 1
ATOM 804 N N . LEU A 1 101 ? -10.362 9.182 22.221 1.00 68.25 101 LEU A N 1
ATOM 805 C CA . LEU A 1 101 ? -9.601 9.097 20.969 1.00 68.25 101 LEU A CA 1
ATOM 806 C C . LEU A 1 101 ? -10.360 8.327 19.880 1.00 68.25 101 LEU A C 1
ATOM 808 O O . LEU A 1 101 ? -9.982 8.380 18.707 1.00 68.25 101 LEU A O 1
ATOM 812 N N . PHE A 1 102 ? -11.407 7.601 20.276 1.00 80.88 102 PHE A N 1
ATOM 813 C CA . PHE A 1 102 ? -12.136 6.681 19.424 1.00 80.88 102 PHE A CA 1
ATOM 814 C C . PHE A 1 102 ? -13.639 6.803 19.641 1.00 80.88 102 PHE A C 1
ATOM 816 O O . PHE A 1 102 ? -14.100 6.881 20.779 1.00 80.88 102 PHE A O 1
ATOM 823 N N . ASP A 1 103 ? -14.385 6.716 18.546 1.00 82.06 103 ASP A N 1
ATOM 824 C CA . ASP A 1 103 ? -15.835 6.540 18.558 1.00 82.06 103 ASP A CA 1
ATOM 825 C C . ASP A 1 103 ? -16.175 5.128 18.087 1.00 82.06 103 ASP A C 1
ATOM 827 O O . ASP A 1 103 ? -15.573 4.629 17.132 1.00 82.06 103 ASP A O 1
ATOM 831 N N . VAL A 1 104 ? -17.159 4.493 18.724 1.00 83.44 104 VAL A N 1
ATOM 832 C CA . VAL A 1 104 ? -17.676 3.186 18.307 1.00 83.44 104 VAL A CA 1
ATOM 833 C C . VAL A 1 104 ? -19.148 3.322 17.940 1.00 83.44 104 VAL A C 1
ATOM 835 O O . VAL A 1 104 ? -19.960 3.772 18.742 1.00 83.44 104 VAL A O 1
ATOM 838 N N . PHE A 1 105 ? -19.487 2.927 16.717 1.00 84.12 105 PHE A N 1
ATOM 839 C CA . PHE A 1 105 ? -20.838 2.930 16.174 1.00 84.12 105 PHE A CA 1
ATOM 840 C C . PHE A 1 105 ? -21.289 1.497 15.940 1.00 84.12 105 PHE A C 1
ATOM 842 O O . PHE A 1 105 ? -20.599 0.728 15.272 1.00 84.12 105 PHE A O 1
ATOM 849 N N . ARG A 1 106 ? -22.475 1.155 16.430 1.00 83.69 106 ARG A N 1
ATOM 850 C CA . ARG A 1 106 ? -23.116 -0.134 16.187 1.00 83.69 106 ARG A CA 1
ATOM 851 C C . ARG A 1 106 ? -24.286 0.057 15.231 1.00 83.69 106 ARG A C 1
ATOM 853 O O . ARG A 1 106 ? -25.056 1.000 15.378 1.00 83.69 106 ARG A O 1
ATOM 860 N N . SER A 1 107 ? -24.406 -0.832 14.256 1.00 79.88 107 SER A N 1
ATOM 861 C CA . SER A 1 107 ? -25.577 -0.924 13.389 1.00 79.88 107 SER A CA 1
ATOM 862 C C . SER A 1 107 ? -26.426 -2.134 13.771 1.00 79.88 107 SER A C 1
ATOM 864 O O . SER A 1 107 ? -25.902 -3.157 14.224 1.00 79.88 107 SER A O 1
ATOM 866 N N . ASP A 1 108 ? -27.736 -2.022 13.555 1.00 74.00 108 ASP A N 1
ATOM 867 C CA . ASP A 1 108 ? -28.714 -3.087 13.799 1.00 74.00 108 ASP A CA 1
ATOM 868 C C . ASP A 1 108 ? -28.442 -4.334 12.945 1.00 74.00 108 ASP A C 1
ATOM 870 O O . ASP A 1 108 ? -28.742 -5.451 13.357 1.00 74.00 108 ASP A O 1
ATOM 874 N N . ASP A 1 109 ? -27.789 -4.165 11.788 1.00 72.12 109 ASP A N 1
ATOM 875 C CA . ASP A 1 109 ? -27.356 -5.264 10.915 1.00 72.12 109 ASP A CA 1
ATOM 876 C C . ASP A 1 109 ? -26.143 -6.040 11.461 1.00 72.12 109 ASP A C 1
ATOM 878 O O . ASP A 1 109 ? -25.652 -6.981 10.831 1.00 72.12 109 ASP A O 1
ATOM 882 N N . GLY A 1 110 ? -25.650 -5.667 12.645 1.00 68.69 110 GLY A N 1
ATOM 883 C CA . GLY A 1 110 ? -24.536 -6.332 13.290 1.00 68.69 110 GLY A CA 1
ATOM 884 C C . GLY A 1 110 ? -23.164 -5.832 12.896 1.00 68.69 110 GLY A C 1
ATOM 885 O O . GLY A 1 110 ? -22.194 -6.514 13.214 1.00 68.69 110 GLY A O 1
ATOM 886 N N . ARG A 1 111 ? -23.054 -4.703 12.196 1.00 80.75 111 ARG A N 1
ATOM 887 C CA . ARG A 1 111 ? -21.764 -4.062 11.930 1.00 80.75 111 ARG A CA 1
ATOM 888 C C . ARG A 1 111 ? -21.346 -3.171 13.090 1.00 80.75 111 ARG A C 1
ATOM 890 O O . ARG A 1 111 ? -22.172 -2.497 13.701 1.00 80.75 111 ARG A O 1
ATOM 897 N N . VAL A 1 112 ? -20.045 -3.125 13.340 1.00 83.44 112 VAL A N 1
ATOM 898 C CA . VAL A 1 112 ? -19.430 -2.193 14.286 1.00 83.44 112 VAL A CA 1
ATOM 899 C C . VAL A 1 112 ? -18.405 -1.358 13.539 1.00 83.44 112 VAL A C 1
ATOM 901 O O . VAL A 1 112 ? -17.516 -1.909 12.899 1.00 83.44 112 VAL A O 1
ATOM 904 N N . ALA A 1 113 ? -18.523 -0.036 13.594 1.00 84.00 113 ALA A N 1
ATOM 905 C CA . ALA A 1 113 ? -17.541 0.883 13.044 1.00 84.00 113 ALA A CA 1
ATOM 906 C C . ALA A 1 113 ? -16.793 1.585 14.178 1.00 84.00 113 ALA A C 1
ATOM 908 O O . ALA A 1 113 ? -17.406 2.224 15.023 1.00 84.00 113 ALA A O 1
ATOM 909 N N . ILE A 1 114 ? -15.470 1.481 14.183 1.00 85.44 114 ILE A N 1
ATOM 910 C CA . ILE A 1 114 ? -14.586 2.107 15.164 1.00 85.44 114 ILE A CA 1
ATOM 911 C C . ILE A 1 114 ? -13.818 3.194 14.430 1.00 85.44 114 ILE A C 1
ATOM 913 O O . ILE A 1 114 ? -13.170 2.918 13.417 1.00 85.44 114 ILE A O 1
ATOM 917 N N . THR A 1 115 ? -13.912 4.436 14.893 1.00 84.81 115 THR A N 1
ATOM 918 C CA . THR A 1 115 ? -13.267 5.565 14.226 1.00 84.81 115 THR A CA 1
ATOM 919 C C . THR A 1 115 ? -12.255 6.232 15.125 1.00 84.81 115 THR A C 1
ATOM 921 O O . THR A 1 115 ? -12.591 6.604 16.239 1.00 84.81 115 THR A O 1
ATOM 924 N N . TRP A 1 116 ? -11.048 6.429 14.609 1.00 84.31 116 TRP A N 1
ATOM 925 C CA . TRP A 1 116 ? -10.053 7.325 15.183 1.00 84.31 116 TRP A CA 1
ATOM 926 C C . TRP A 1 116 ? -10.050 8.624 14.386 1.00 84.31 116 TRP A C 1
ATOM 928 O O . TRP A 1 116 ? -10.107 8.607 13.149 1.00 84.31 116 TRP A O 1
ATOM 938 N N . SER A 1 117 ? -9.967 9.758 15.071 1.00 82.31 117 SER A N 1
ATOM 939 C CA . SER A 1 117 ? -9.800 11.046 14.408 1.00 82.31 117 SER A CA 1
ATOM 940 C C . SER A 1 117 ? -8.944 11.984 15.228 1.00 82.31 117 SER A C 1
ATOM 942 O O . SER A 1 117 ? -9.146 12.126 16.430 1.00 82.31 117 SER A O 1
ATOM 944 N N . SER A 1 118 ? -8.031 12.668 14.554 1.00 82.94 118 SER A N 1
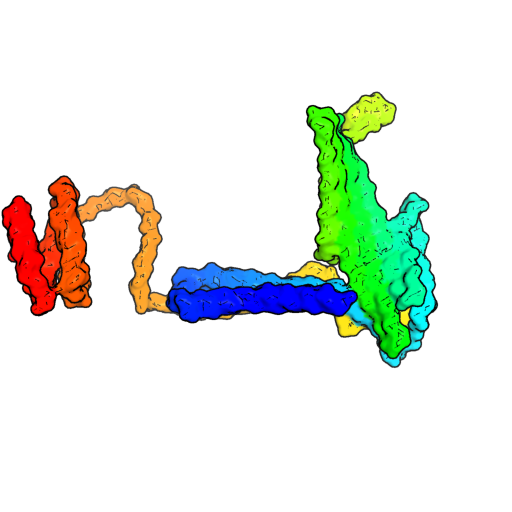ATOM 945 C CA . SER A 1 118 ? -7.228 13.718 15.160 1.00 82.94 118 SER A CA 1
ATOM 946 C C . SER A 1 118 ? -6.931 14.804 14.135 1.00 82.94 118 SER A C 1
ATOM 948 O O . SER A 1 118 ? -6.955 14.570 12.921 1.00 82.94 118 SER A O 1
ATOM 950 N N . SER A 1 119 ? -6.686 16.014 14.623 1.00 85.75 119 SER A N 1
ATOM 951 C CA . SER A 1 119 ? -6.351 17.158 13.787 1.00 85.75 119 SER A CA 1
ATOM 952 C C . SER A 1 119 ? -5.401 18.099 14.500 1.00 85.75 119 SER A C 1
ATOM 954 O O . SER A 1 119 ? -5.519 18.295 15.709 1.00 85.75 119 SER A O 1
ATOM 956 N N . ILE A 1 120 ? -4.525 18.733 13.731 1.00 86.62 120 ILE A N 1
ATOM 957 C CA . ILE A 1 120 ? -3.667 19.821 14.189 1.00 86.62 120 ILE A CA 1
ATOM 958 C C . ILE A 1 120 ? -4.022 21.095 13.430 1.00 86.62 120 ILE A C 1
ATOM 960 O O . ILE A 1 120 ? -4.188 21.072 12.210 1.00 86.62 120 ILE A O 1
ATOM 964 N N . ASN A 1 121 ? -4.120 22.199 14.162 1.00 87.50 121 ASN A N 1
ATOM 965 C CA . ASN A 1 121 ? -4.189 23.538 13.588 1.00 87.50 121 ASN A CA 1
ATOM 966 C C . ASN A 1 121 ? -2.773 24.102 13.501 1.00 87.50 121 ASN A C 1
ATOM 968 O O . ASN A 1 121 ? -1.957 23.861 14.396 1.00 87.50 121 ASN A O 1
ATOM 972 N N . TYR A 1 122 ? -2.495 24.863 12.451 1.00 86.44 122 TYR A N 1
ATOM 973 C CA . TYR A 1 122 ? -1.224 25.549 12.276 1.00 86.44 122 TYR A CA 1
ATOM 974 C C . TYR A 1 122 ? -1.439 26.974 11.772 1.00 86.44 122 TYR A C 1
ATOM 976 O O . TYR A 1 122 ? -2.431 27.286 11.109 1.00 86.44 122 TYR A O 1
ATOM 984 N N . PHE A 1 123 ? -0.474 27.831 12.080 1.00 85.38 123 PHE A N 1
ATOM 985 C CA . PHE A 1 123 ? -0.437 29.219 11.653 1.00 85.38 123 PHE A CA 1
ATOM 986 C C . PHE A 1 123 ? 0.952 29.562 11.117 1.00 85.38 123 PHE A C 1
ATOM 988 O O . PHE A 1 123 ? 1.957 29.290 11.754 1.00 85.38 123 PHE A O 1
ATOM 995 N N . GLN A 1 124 ? 1.026 30.154 9.936 1.00 83.38 124 GLN A N 1
ATOM 996 C CA . GLN A 1 124 ? 2.253 30.523 9.232 1.00 83.38 124 GLN A CA 1
ATOM 997 C C . GLN A 1 124 ? 2.191 32.008 8.856 1.00 83.38 124 GLN A C 1
ATOM 999 O O . GLN A 1 124 ? 2.335 32.374 7.689 1.00 83.38 124 GLN A O 1
ATOM 1004 N N . ILE A 1 125 ? 1.946 32.856 9.866 1.00 79.81 125 ILE A N 1
ATOM 1005 C CA . ILE A 1 125 ? 1.925 34.334 9.829 1.00 79.81 125 ILE A CA 1
ATOM 1006 C C . ILE A 1 125 ? 0.805 34.921 8.957 1.00 79.81 125 ILE A C 1
ATOM 1008 O O . ILE A 1 125 ? -0.084 35.606 9.446 1.00 79.81 125 ILE A O 1
ATOM 1012 N N . VAL A 1 126 ? 0.844 34.660 7.656 1.00 75.81 126 VAL A N 1
ATOM 1013 C CA . VAL A 1 126 ? -0.110 35.151 6.646 1.00 75.81 126 VAL A CA 1
ATOM 1014 C C . VAL A 1 126 ? -0.997 34.035 6.097 1.00 75.81 126 VAL A C 1
ATOM 1016 O O . VAL A 1 126 ? -1.754 34.214 5.140 1.00 75.81 126 VAL A O 1
ATOM 1019 N N . SER A 1 127 ? -0.874 32.840 6.668 1.00 77.31 127 SER A N 1
ATOM 1020 C CA . SER A 1 127 ? -1.736 31.712 6.357 1.00 77.31 127 SER A CA 1
ATOM 1021 C C . SER A 1 127 ? -2.024 30.897 7.606 1.00 77.31 127 SER A C 1
ATOM 1023 O O . SER A 1 127 ? -1.206 30.815 8.517 1.00 77.31 127 SER A O 1
ATOM 1025 N N . GLY A 1 128 ? -3.214 30.322 7.666 1.00 85.12 128 GLY A N 1
ATOM 1026 C CA . GLY A 1 128 ? -3.632 29.410 8.719 1.00 85.12 128 GLY A CA 1
ATOM 1027 C C . GLY A 1 128 ? -4.274 28.191 8.092 1.00 85.12 128 GLY A C 1
ATOM 1028 O O . GLY A 1 128 ? -4.783 28.253 6.973 1.00 85.12 128 GLY A O 1
ATOM 1029 N N . GLY A 1 129 ? -4.241 27.070 8.787 1.00 87.50 129 GLY A N 1
ATOM 1030 C CA . GLY A 1 129 ? -4.840 25.861 8.261 1.00 87.50 129 GLY A CA 1
ATOM 1031 C C . GLY A 1 129 ? -4.982 24.774 9.296 1.00 87.50 129 GLY A C 1
ATOM 1032 O O . GLY A 1 129 ? -4.607 24.916 10.462 1.00 87.50 129 GLY A O 1
ATOM 1033 N N . GLN A 1 130 ? -5.522 23.663 8.828 1.00 88.62 130 GLN A N 1
ATOM 1034 C CA . GLN A 1 130 ? -5.700 22.472 9.626 1.00 88.62 130 GLN A CA 1
ATOM 1035 C C . GLN A 1 130 ? -5.406 21.246 8.780 1.00 88.62 130 GLN A C 1
ATOM 1037 O O . GLN A 1 130 ? -5.812 21.140 7.620 1.00 88.62 130 GLN A O 1
ATOM 1042 N N . ILE A 1 131 ? -4.721 20.295 9.400 1.00 85.00 131 ILE A N 1
ATOM 1043 C CA . ILE A 1 131 ? -4.580 18.942 8.882 1.00 85.00 131 ILE A CA 1
ATOM 1044 C C . ILE A 1 131 ? -5.368 18.036 9.804 1.00 85.00 131 ILE A C 1
ATOM 1046 O O . ILE A 1 131 ? -5.131 18.029 11.012 1.00 85.00 131 ILE A O 1
ATOM 1050 N N . GLY A 1 132 ? -6.279 17.255 9.238 1.00 84.62 132 GLY A N 1
ATOM 1051 C CA . GLY A 1 132 ? -6.989 16.224 9.965 1.00 84.62 132 GLY A CA 1
ATOM 1052 C C . GLY A 1 132 ? -6.882 14.870 9.290 1.00 84.62 132 GLY A C 1
ATOM 1053 O O . GLY A 1 132 ? -6.903 14.734 8.066 1.00 84.62 132 GLY A O 1
ATOM 1054 N N . LYS A 1 133 ? -6.788 13.845 10.128 1.00 83.62 133 LYS A N 1
ATOM 1055 C CA . LYS A 1 133 ? -6.774 12.446 9.721 1.00 83.62 133 LYS A CA 1
ATOM 1056 C C . LYS A 1 133 ? -7.932 11.744 10.407 1.00 83.62 133 LYS A C 1
ATOM 1058 O O . LYS A 1 133 ? -8.148 11.902 11.607 1.00 83.62 133 LYS A O 1
ATOM 1063 N N . LYS A 1 134 ? -8.690 10.972 9.634 1.00 81.94 134 LYS A N 1
ATOM 1064 C CA . LYS A 1 134 ? -9.733 10.077 10.129 1.00 81.94 134 LYS A CA 1
ATOM 1065 C C . LYS A 1 134 ? -9.461 8.668 9.630 1.00 81.94 134 LYS A C 1
ATOM 1067 O O . LYS A 1 134 ? -9.116 8.456 8.467 1.00 81.94 134 LYS A O 1
ATOM 1072 N N . ARG A 1 135 ? -9.593 7.702 10.524 1.00 82.69 135 ARG A N 1
ATOM 1073 C CA . ARG A 1 135 ? -9.396 6.279 10.265 1.00 82.69 135 ARG A CA 1
ATOM 1074 C C . ARG A 1 135 ? -10.639 5.559 10.739 1.00 82.69 135 ARG A C 1
ATOM 1076 O O . ARG A 1 135 ? -11.165 5.881 11.799 1.00 82.69 135 ARG A O 1
ATOM 1083 N N . VAL A 1 136 ? -11.154 4.655 9.922 1.00 78.38 136 VAL A N 1
ATOM 1084 C CA . VAL A 1 136 ? -12.393 3.930 10.191 1.00 78.38 136 VAL A CA 1
ATOM 1085 C C . VAL A 1 136 ? -12.122 2.457 9.989 1.00 78.38 136 VAL A C 1
ATOM 1087 O O . VAL A 1 136 ? -11.740 2.040 8.901 1.00 78.38 136 VAL A O 1
ATOM 1090 N N . VAL A 1 137 ? -12.360 1.674 11.027 1.00 78.75 137 VAL A N 1
ATOM 1091 C CA . VAL A 1 137 ? -12.408 0.221 10.956 1.00 78.75 137 VAL A CA 1
ATOM 1092 C C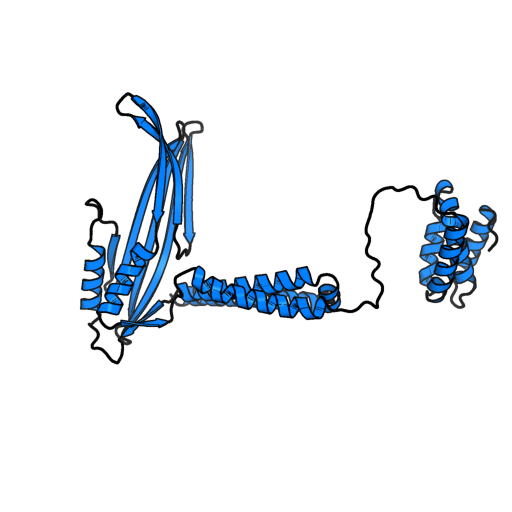 . VAL A 1 137 ? -13.866 -0.197 10.987 1.00 78.75 137 VAL A C 1
ATOM 1094 O O . VAL A 1 137 ? -14.616 0.270 11.834 1.00 78.75 137 VAL A O 1
ATOM 1097 N N . VAL A 1 138 ? -14.273 -1.077 10.081 1.00 79.12 138 VAL A N 1
ATOM 1098 C CA . VAL A 1 138 ? -15.596 -1.699 10.079 1.00 79.12 138 VAL A CA 1
ATOM 1099 C C . VAL A 1 138 ? -15.428 -3.191 10.319 1.00 79.12 138 VAL A C 1
ATOM 1101 O O . VAL A 1 138 ? -14.789 -3.884 9.530 1.00 79.12 138 VAL A O 1
ATOM 1104 N N . LEU A 1 139 ? -16.029 -3.670 11.400 1.00 79.62 139 LEU A N 1
ATOM 1105 C CA . LEU A 1 139 ? -16.170 -5.072 11.746 1.00 79.62 139 LEU A CA 1
ATOM 1106 C C . LEU A 1 139 ? -17.559 -5.541 11.314 1.00 79.62 139 LEU A C 1
ATOM 1108 O O . LEU A 1 139 ? -18.567 -4.945 11.692 1.00 79.62 139 LEU A O 1
ATOM 1112 N N . THR A 1 140 ? -17.628 -6.591 10.502 1.00 78.06 140 THR A N 1
ATOM 1113 C CA . THR A 1 140 ? -18.900 -7.232 10.131 1.00 78.06 140 THR A CA 1
ATOM 1114 C C . THR A 1 140 ? -18.932 -8.638 10.696 1.00 78.06 140 THR A C 1
ATOM 1116 O O . THR A 1 140 ? -17.982 -9.385 10.494 1.00 78.06 140 THR A O 1
ATOM 1119 N N . PHE A 1 141 ? -20.027 -8.996 11.361 1.00 73.75 141 PHE A N 1
ATOM 1120 C CA . PHE A 1 141 ? -20.220 -10.309 11.966 1.00 73.75 141 PHE A CA 1
ATOM 1121 C C . PHE A 1 141 ? -21.247 -11.100 11.150 1.00 73.75 141 PHE A C 1
ATOM 1123 O O . PHE A 1 141 ? -22.402 -10.680 11.055 1.00 73.75 141 PHE A O 1
ATOM 1130 N N . ASP A 1 142 ? -20.852 -12.234 10.572 1.00 69.06 142 ASP A N 1
ATOM 1131 C CA . ASP A 1 142 ? -21.802 -13.168 9.954 1.00 69.06 142 ASP A CA 1
ATOM 1132 C C . ASP A 1 142 ? -22.390 -14.086 11.035 1.00 69.06 142 ASP A C 1
ATOM 1134 O O . ASP A 1 142 ? -21.741 -15.033 11.483 1.00 69.06 142 ASP A O 1
ATOM 1138 N N . GLU A 1 143 ? -23.629 -13.810 11.453 1.00 57.47 143 GLU A N 1
ATOM 1139 C CA . GLU A 1 143 ? -24.348 -14.587 12.476 1.00 57.47 143 GLU A CA 1
ATOM 1140 C C . GLU A 1 143 ? -24.548 -16.058 12.100 1.00 57.47 143 GLU A C 1
ATOM 1142 O O . GLU A 1 143 ? -24.667 -16.902 12.983 1.00 57.47 143 GLU A O 1
ATOM 1147 N N . LYS A 1 144 ? -24.555 -16.395 10.803 1.00 60.94 144 LYS A N 1
ATOM 1148 C CA . LYS A 1 144 ? -24.735 -17.780 10.349 1.00 60.94 144 LYS A CA 1
ATOM 1149 C C . LYS A 1 144 ? -23.421 -18.554 10.287 1.00 60.94 144 LYS A C 1
ATOM 1151 O O . LYS A 1 144 ? -23.453 -19.782 10.265 1.00 60.94 144 LYS A O 1
ATOM 1156 N N . LYS A 1 145 ? -22.274 -17.865 10.237 1.00 54.50 145 LYS A N 1
ATOM 1157 C CA . LYS A 1 145 ? -20.950 -18.481 10.023 1.00 54.50 145 LYS A CA 1
ATOM 1158 C C . LYS A 1 145 ? -19.933 -18.216 11.128 1.00 54.50 145 LYS A C 1
ATOM 1160 O O . LYS A 1 145 ? -18.876 -18.834 11.095 1.00 54.50 145 LYS A O 1
ATOM 1165 N N . HIS A 1 146 ? -20.267 -17.371 12.106 1.00 65.06 146 HIS A N 1
ATOM 1166 C CA . HIS A 1 146 ? -19.365 -16.941 13.176 1.00 65.06 146 HIS A CA 1
ATOM 1167 C C . HIS A 1 146 ? -18.053 -16.365 12.620 1.00 65.06 146 HIS A C 1
ATOM 1169 O O . HIS A 1 146 ? -16.984 -16.646 13.137 1.00 65.06 146 HIS A O 1
ATOM 1175 N N . ASP A 1 147 ? -18.123 -15.570 11.552 1.00 63.56 147 ASP A N 1
ATOM 1176 C CA . ASP A 1 147 ? -16.945 -14.930 10.960 1.00 63.56 147 ASP A CA 1
ATOM 1177 C C . ASP A 1 147 ? -16.958 -13.429 11.289 1.00 63.56 147 ASP A C 1
ATOM 1179 O O . ASP A 1 147 ? -18.003 -12.785 11.151 1.00 63.56 147 ASP A O 1
ATOM 1183 N N . VAL A 1 148 ? -15.810 -12.863 11.692 1.00 66.38 148 VAL A N 1
ATOM 1184 C CA . VAL A 1 148 ? -15.615 -11.400 11.764 1.00 66.38 148 VAL A CA 1
ATOM 1185 C C . VAL A 1 148 ? -14.744 -10.949 10.606 1.00 66.38 148 VAL A C 1
ATOM 1187 O O . VAL A 1 148 ? -13.606 -11.396 10.458 1.00 66.38 148 VAL A O 1
ATOM 1190 N N . TYR A 1 149 ? -15.277 -10.025 9.813 1.00 67.94 149 TYR A N 1
ATOM 1191 C CA . TYR A 1 149 ? -14.558 -9.356 8.737 1.00 67.94 149 TYR A CA 1
ATOM 1192 C C . TYR A 1 149 ? -14.079 -7.994 9.202 1.00 67.94 149 TYR A C 1
ATOM 1194 O O . TYR A 1 149 ? -14.887 -7.189 9.660 1.00 67.94 149 TYR A O 1
ATOM 1202 N N . PHE A 1 150 ? -12.793 -7.725 9.021 1.00 68.62 150 PHE A N 1
ATOM 1203 C CA . PHE A 1 150 ? -12.179 -6.427 9.272 1.00 68.62 150 PHE A CA 1
ATOM 1204 C C . PHE A 1 150 ? -11.964 -5.678 7.957 1.00 68.62 150 PHE A C 1
ATOM 1206 O O . PHE A 1 150 ? -11.322 -6.197 7.046 1.00 68.62 150 PHE A O 1
ATOM 1213 N N . LEU A 1 151 ? -12.473 -4.448 7.881 1.00 68.50 151 LEU A N 1
ATOM 1214 C CA . LEU A 1 151 ? -12.212 -3.526 6.781 1.00 68.50 151 LEU A CA 1
ATOM 1215 C C . LEU A 1 151 ? -11.745 -2.178 7.331 1.00 68.50 151 LEU A C 1
ATOM 1217 O O . LEU A 1 151 ? -12.533 -1.459 7.944 1.00 68.50 151 LEU A O 1
ATOM 1221 N N . MET A 1 152 ? -10.500 -1.801 7.053 1.00 71.44 152 MET A N 1
ATOM 1222 C CA . MET A 1 152 ? -9.964 -0.486 7.405 1.00 71.44 152 MET A CA 1
ATOM 1223 C C . MET A 1 152 ? -10.021 0.474 6.215 1.00 71.44 152 MET A C 1
ATOM 1225 O O . MET A 1 152 ? -9.743 0.109 5.073 1.00 71.44 152 MET A O 1
ATOM 1229 N N . LYS A 1 153 ? -10.408 1.720 6.484 1.00 69.69 153 LYS A N 1
ATOM 1230 C CA . LYS A 1 153 ? -10.415 2.824 5.526 1.00 69.69 153 LYS A CA 1
ATOM 1231 C C . LYS A 1 153 ? -9.849 4.086 6.138 1.00 69.69 153 LYS A C 1
ATOM 1233 O O . LYS A 1 153 ? -10.094 4.395 7.304 1.00 69.69 153 LYS A O 1
ATOM 1238 N N . GLU A 1 154 ? -9.181 4.867 5.303 1.00 69.69 154 GLU A N 1
ATOM 1239 C CA . GLU A 1 154 ? -8.580 6.127 5.704 1.00 69.69 154 GLU A CA 1
ATOM 1240 C C . GLU A 1 154 ? -9.165 7.304 4.927 1.00 69.69 154 GLU A C 1
ATOM 1242 O O . GLU A 1 154 ? -9.487 7.207 3.737 1.00 69.69 154 GLU A O 1
ATOM 1247 N N . LYS A 1 155 ? -9.299 8.435 5.619 1.00 76.69 155 LYS A N 1
ATOM 1248 C CA . LYS A 1 155 ? -9.629 9.727 5.030 1.00 76.69 155 LYS A CA 1
ATOM 1249 C C . LYS A 1 155 ? -8.733 10.794 5.640 1.00 76.69 155 LYS A C 1
ATOM 1251 O O . LYS A 1 155 ? -8.808 11.053 6.841 1.00 76.69 155 LYS A O 1
ATOM 1256 N N . ASP A 1 156 ? -7.968 11.456 4.793 1.00 80.56 156 ASP A N 1
ATOM 1257 C CA . ASP A 1 156 ? -7.192 12.635 5.145 1.00 80.56 156 ASP A CA 1
ATOM 1258 C C . ASP A 1 156 ? -7.895 13.864 4.584 1.00 80.56 156 ASP A C 1
ATOM 1260 O O . ASP A 1 156 ? -8.459 13.845 3.485 1.00 80.56 156 ASP A O 1
ATOM 1264 N N . TRP A 1 157 ? -7.886 14.942 5.353 1.00 80.31 157 TRP A N 1
ATOM 1265 C CA . TRP A 1 157 ? -8.391 16.226 4.906 1.00 80.31 157 TRP A CA 1
ATOM 1266 C C . TRP A 1 157 ? -7.449 17.331 5.348 1.00 80.31 157 TRP A C 1
ATOM 1268 O O . TRP A 1 157 ? -6.846 17.286 6.421 1.00 80.31 157 TRP A O 1
ATOM 1278 N N . ARG A 1 158 ? -7.301 18.326 4.485 1.00 85.69 158 ARG A N 1
ATOM 1279 C CA . ARG A 1 158 ? -6.474 19.499 4.741 1.00 85.69 158 ARG A CA 1
ATOM 1280 C C . ARG A 1 158 ? -7.225 20.718 4.255 1.00 85.69 158 ARG A C 1
ATOM 1282 O O . ARG A 1 158 ? -7.813 20.671 3.177 1.00 85.69 158 ARG A O 1
ATOM 1289 N N . TRP A 1 159 ? -7.196 21.791 5.028 1.00 87.06 159 TRP A N 1
ATOM 1290 C CA . TRP A 1 159 ? -7.603 23.096 4.531 1.00 87.06 159 TRP A CA 1
ATOM 1291 C C . TRP A 1 159 ? -6.587 24.152 4.937 1.00 87.06 159 TRP A C 1
ATOM 1293 O O . TRP A 1 159 ? -5.927 24.035 5.971 1.00 87.06 159 TRP A O 1
ATOM 1303 N N . SER A 1 160 ? -6.463 25.178 4.108 1.00 85.81 160 SER A N 1
ATOM 1304 C CA . SER A 1 160 ? -5.625 26.340 4.373 1.00 85.81 160 SER A CA 1
ATOM 1305 C C . SER A 1 160 ? -6.291 27.598 3.841 1.00 85.81 160 SER A C 1
ATOM 1307 O O . SER A 1 160 ? -6.900 27.576 2.772 1.00 85.81 160 SER A O 1
ATOM 1309 N N . LEU A 1 161 ? -6.121 28.693 4.565 1.00 81.75 161 LEU A N 1
ATOM 1310 C CA . LEU A 1 161 ? -6.545 30.034 4.200 1.00 81.75 161 LEU A CA 1
ATOM 1311 C C . LEU A 1 161 ? -5.314 30.945 4.190 1.00 81.75 161 LEU A C 1
ATOM 1313 O O . LEU A 1 161 ? -4.528 30.914 5.138 1.00 81.75 161 LEU A O 1
ATOM 1317 N N . SER A 1 162 ? -5.150 31.770 3.156 1.00 83.50 162 SER A N 1
ATOM 1318 C CA . SER A 1 162 ? -4.125 32.816 3.108 1.00 83.50 162 SER A CA 1
ATOM 1319 C C . SER A 1 162 ? -4.756 34.201 3.084 1.00 83.50 162 SER A C 1
ATOM 1321 O O . SER A 1 162 ? -5.573 34.510 2.218 1.00 83.50 162 SER A O 1
ATOM 1323 N N . THR A 1 163 ? -4.336 35.064 4.007 1.00 72.38 163 THR A N 1
ATOM 1324 C CA . THR A 1 163 ? -4.819 36.448 4.105 1.00 72.38 163 THR A CA 1
ATOM 1325 C C . THR A 1 163 ? -4.179 37.369 3.068 1.00 72.38 163 THR A C 1
ATOM 1327 O O . THR A 1 163 ? -4.788 38.362 2.690 1.00 72.38 163 THR A O 1
ATOM 1330 N N . ASN A 1 164 ? -2.999 37.022 2.539 1.00 70.19 164 ASN A N 1
ATOM 1331 C CA . ASN A 1 164 ? -2.307 37.825 1.522 1.00 70.19 164 ASN A CA 1
ATOM 1332 C C . ASN A 1 164 ? -3.013 37.834 0.158 1.00 70.19 164 ASN A C 1
ATOM 1334 O O . ASN A 1 164 ? -2.792 38.745 -0.635 1.00 70.19 164 ASN A O 1
ATOM 1338 N N . ARG A 1 165 ? -3.815 36.806 -0.141 1.00 71.25 165 ARG A N 1
ATOM 1339 C CA . ARG A 1 165 ? -4.515 36.651 -1.428 1.00 71.25 165 ARG A CA 1
ATOM 1340 C C . ARG A 1 165 ? -6.010 36.356 -1.291 1.00 71.25 165 ARG A C 1
ATOM 1342 O O . ARG A 1 165 ? -6.682 36.223 -2.302 1.00 71.25 165 ARG A O 1
ATOM 1349 N N . PHE A 1 166 ? -6.523 36.262 -0.060 1.00 72.06 166 PHE A N 1
ATOM 1350 C CA . PHE A 1 166 ? -7.860 35.726 0.233 1.00 72.06 166 PHE A CA 1
ATOM 1351 C C . PHE A 1 166 ? -8.091 34.329 -0.376 1.00 72.06 166 PHE A C 1
ATOM 1353 O O . PHE A 1 166 ? -9.208 33.968 -0.737 1.00 72.06 166 PHE A O 1
ATOM 1360 N N . ASP A 1 167 ? -7.026 33.530 -0.474 1.00 76.81 167 ASP A N 1
ATOM 1361 C CA . ASP A 1 167 ? -7.069 32.198 -1.073 1.00 76.81 167 ASP A CA 1
ATOM 1362 C C . ASP A 1 167 ? -7.516 31.163 -0.037 1.00 76.81 167 ASP A C 1
ATOM 1364 O O . ASP A 1 167 ? -6.942 31.074 1.052 1.00 76.81 167 ASP A O 1
ATOM 1368 N N . PHE A 1 168 ? -8.498 30.334 -0.397 1.00 79.56 168 PHE A N 1
ATOM 1369 C CA . PHE A 1 168 ? -8.915 29.160 0.367 1.00 79.56 168 PHE A CA 1
ATOM 1370 C C . PHE A 1 168 ? -8.652 27.891 -0.444 1.00 79.56 168 PHE A C 1
ATOM 1372 O O . PHE A 1 168 ? -9.028 27.795 -1.611 1.00 79.56 168 PHE A O 1
ATOM 1379 N N . SER A 1 169 ? -8.033 26.897 0.187 1.00 76.75 169 SER A N 1
ATOM 1380 C CA . SER A 1 169 ? -7.799 25.581 -0.406 1.00 76.75 169 SER A CA 1
ATOM 1381 C C . SER A 1 169 ? -8.288 24.493 0.533 1.00 76.75 169 SER A C 1
ATOM 1383 O O . SER A 1 169 ? -8.055 24.554 1.741 1.00 76.75 169 SER A O 1
ATOM 1385 N N . MET A 1 170 ? -8.943 23.482 -0.034 1.00 78.19 170 MET A N 1
ATOM 1386 C CA . MET A 1 170 ? -9.388 22.292 0.675 1.00 78.19 170 MET A CA 1
ATOM 1387 C C . MET A 1 170 ? -9.063 21.054 -0.150 1.00 78.19 170 MET A C 1
ATOM 1389 O O . MET A 1 170 ? -9.385 20.979 -1.333 1.00 78.19 170 MET A O 1
ATOM 1393 N N . ASN A 1 171 ? -8.433 20.072 0.483 1.00 74.31 171 ASN A N 1
ATOM 1394 C CA . ASN A 1 171 ? -8.043 18.824 -0.149 1.00 74.31 171 ASN A CA 1
ATOM 1395 C C . ASN A 1 171 ? -8.573 17.640 0.662 1.00 74.31 171 ASN A C 1
ATOM 1397 O O . ASN A 1 171 ? -8.500 17.629 1.895 1.00 74.31 171 ASN A O 1
ATOM 1401 N N . TYR A 1 172 ? -9.085 16.641 -0.049 1.00 73.56 172 TYR A N 1
ATOM 1402 C CA . TYR A 1 172 ? -9.517 15.370 0.502 1.00 73.56 172 TYR A CA 1
ATOM 1403 C C . TYR A 1 172 ? -8.753 14.248 -0.185 1.00 73.56 172 TYR A C 1
ATOM 1405 O O . TYR A 1 172 ? -8.808 14.108 -1.404 1.00 73.56 172 TYR A O 1
ATOM 1413 N N . SER A 1 173 ? -8.114 13.401 0.613 1.00 65.50 173 SER A N 1
ATOM 1414 C CA . SER A 1 173 ? -7.534 12.153 0.137 1.00 65.50 173 SER A CA 1
ATOM 1415 C C . SER A 1 173 ? -8.230 10.989 0.826 1.00 65.50 173 SER A C 1
ATOM 1417 O O . SER A 1 173 ? -8.433 10.991 2.041 1.00 65.50 173 SER A O 1
ATOM 1419 N N . SER A 1 174 ? -8.634 9.994 0.044 1.00 54.03 174 SER A N 1
ATOM 1420 C CA . SER A 1 174 ? -9.111 8.717 0.562 1.00 54.03 174 SER A CA 1
ATOM 1421 C C . SER A 1 174 ? -8.202 7.625 0.043 1.00 54.03 174 SER A C 1
ATOM 1423 O O . SER A 1 174 ? -7.954 7.555 -1.160 1.00 54.03 174 SER A O 1
ATOM 1425 N N . GLY A 1 175 ? -7.752 6.755 0.932 1.00 55.28 175 GLY A N 1
ATOM 1426 C CA . GLY A 1 175 ? -6.835 5.690 0.578 1.00 55.28 175 GLY A CA 1
ATOM 1427 C C . GLY A 1 175 ? -6.890 4.555 1.579 1.00 55.28 175 GLY A C 1
ATOM 1428 O O . GLY A 1 175 ? -7.729 4.524 2.486 1.00 55.28 175 GLY A O 1
ATOM 1429 N N . ILE A 1 176 ? -5.985 3.610 1.376 1.00 53.16 176 ILE A N 1
ATOM 1430 C CA . ILE A 1 176 ? -5.723 2.519 2.301 1.00 53.16 176 ILE A CA 1
ATOM 1431 C C . ILE A 1 176 ? -4.239 2.595 2.590 1.00 53.16 176 ILE A C 1
ATOM 1433 O O . ILE A 1 176 ? -3.419 2.196 1.768 1.00 53.16 176 ILE A O 1
ATOM 1437 N N . SER A 1 177 ? -3.915 3.177 3.735 1.00 52.22 177 SER A N 1
ATOM 1438 C CA . SER A 1 177 ? -2.640 2.942 4.386 1.00 52.22 177 SER A CA 1
ATOM 1439 C C . SER A 1 177 ? -2.919 2.010 5.556 1.00 52.22 177 SER A C 1
ATOM 1441 O O . SER A 1 177 ? -3.949 2.131 6.215 1.00 52.22 177 SER A O 1
ATOM 1443 N N . ALA A 1 178 ? -2.045 1.043 5.784 1.00 51.72 178 ALA A N 1
ATOM 1444 C CA . ALA A 1 178 ? -2.100 0.169 6.953 1.00 51.72 178 ALA A CA 1
ATOM 1445 C C . ALA A 1 178 ? -0.872 0.415 7.842 1.00 51.72 178 ALA A C 1
ATOM 1447 O O . ALA A 1 178 ? -0.353 -0.500 8.472 1.00 51.72 178 ALA A O 1
ATOM 1448 N N . GLU A 1 179 ? -0.353 1.646 7.828 1.00 66.25 179 GLU A N 1
ATOM 1449 C CA . GLU A 1 179 ? 0.974 1.961 8.349 1.00 66.25 179 GLU A CA 1
ATOM 1450 C C . GLU A 1 179 ? 0.996 3.221 9.222 1.00 66.25 179 GLU A C 1
ATOM 1452 O O . GLU A 1 179 ? 0.046 4.006 9.283 1.00 66.25 179 GLU A O 1
ATOM 1457 N N . ILE A 1 180 ? 2.129 3.402 9.904 1.00 71.81 180 ILE A N 1
ATOM 1458 C CA . ILE A 1 180 ? 2.431 4.577 10.718 1.00 71.81 180 ILE A CA 1
ATOM 1459 C C . ILE A 1 180 ? 2.500 5.800 9.802 1.00 71.81 180 ILE A C 1
ATOM 1461 O O . ILE A 1 180 ? 3.307 5.858 8.877 1.00 71.81 180 ILE A O 1
ATOM 1465 N N . SER A 1 181 ? 1.685 6.810 10.088 1.00 73.81 181 SER A N 1
ATOM 1466 C CA . SER A 1 181 ? 1.640 8.045 9.312 1.00 73.81 181 SER A CA 1
ATOM 1467 C C . SER A 1 181 ? 1.949 9.229 10.212 1.00 73.81 181 SER A C 1
ATOM 1469 O O . SER A 1 181 ? 1.249 9.465 11.193 1.00 73.81 181 SER A O 1
ATOM 1471 N N . THR A 1 182 ? 2.985 9.997 9.879 1.00 81.75 182 THR A N 1
ATOM 1472 C CA . THR A 1 182 ? 3.361 11.205 10.621 1.00 81.75 182 THR A CA 1
ATOM 1473 C C . THR A 1 182 ? 3.361 12.404 9.689 1.00 81.75 182 THR A C 1
ATOM 1475 O O . THR A 1 182 ? 4.143 12.450 8.747 1.00 81.75 182 THR A O 1
ATOM 1478 N N . ASP A 1 183 ? 2.506 13.379 9.991 1.00 80.69 183 ASP A N 1
ATOM 1479 C CA . ASP A 1 183 ? 2.540 14.703 9.376 1.00 80.69 183 ASP A CA 1
ATOM 1480 C C . ASP A 1 183 ? 3.186 15.679 10.360 1.00 80.69 183 ASP A C 1
ATOM 1482 O O . ASP A 1 183 ? 2.868 15.689 11.552 1.00 80.69 183 ASP A O 1
ATOM 1486 N N . ILE A 1 184 ? 4.100 16.498 9.851 1.00 84.88 184 ILE A N 1
ATOM 1487 C CA . ILE A 1 184 ? 4.832 17.504 10.618 1.00 84.88 184 ILE A CA 1
ATOM 1488 C C . ILE A 1 184 ? 4.601 18.847 9.937 1.00 84.88 184 ILE A C 1
ATOM 1490 O O . ILE A 1 184 ? 4.831 18.968 8.734 1.00 84.88 184 ILE A O 1
ATOM 1494 N N . VAL A 1 185 ? 4.139 19.845 10.692 1.00 83.81 185 VAL A N 1
ATOM 1495 C CA . VAL A 1 185 ? 3.876 21.189 10.169 1.00 83.81 185 VAL A CA 1
ATOM 1496 C C . VAL A 1 185 ? 4.443 22.247 11.115 1.00 83.81 185 VAL A C 1
ATOM 1498 O O . VAL A 1 185 ? 4.087 22.252 12.295 1.00 83.81 185 VAL A O 1
ATOM 1501 N N . PRO A 1 186 ? 5.293 23.168 10.627 1.00 84.00 186 PRO A N 1
ATOM 1502 C CA . PRO A 1 186 ? 5.725 24.308 11.424 1.00 84.00 186 PRO A CA 1
ATOM 1503 C C . PRO A 1 186 ? 4.559 25.286 11.619 1.00 84.00 186 PRO A C 1
ATOM 1505 O O . PRO A 1 186 ? 3.824 25.592 10.674 1.00 84.00 186 PRO A O 1
ATOM 1508 N N . SER A 1 187 ? 4.412 25.785 12.844 1.00 86.50 187 SER A N 1
ATOM 1509 C CA . SER A 1 187 ? 3.402 26.754 13.249 1.00 86.50 187 SER A CA 1
ATOM 1510 C C . SER A 1 187 ? 4.031 27.840 14.113 1.00 86.50 187 SER A C 1
ATOM 1512 O O . SER A 1 187 ? 4.705 27.553 15.092 1.00 86.50 187 SER A O 1
ATOM 1514 N N . VAL A 1 188 ? 3.744 29.094 13.801 1.00 84.06 188 VAL A N 1
ATOM 1515 C CA . VAL A 1 188 ? 4.034 30.228 14.670 1.00 84.06 188 VAL A CA 1
ATOM 1516 C C . VAL A 1 188 ? 3.041 30.225 15.826 1.00 84.06 188 VAL A C 1
ATOM 1518 O O . VAL A 1 188 ? 1.831 30.086 15.622 1.00 84.06 188 VAL A O 1
ATOM 1521 N N . THR A 1 189 ? 3.557 30.367 17.037 1.00 81.50 189 THR A N 1
ATOM 1522 C CA . THR A 1 189 ? 2.796 30.540 18.273 1.00 81.50 189 THR A CA 1
ATOM 1523 C C . THR A 1 189 ? 3.193 31.850 18.935 1.00 81.50 189 THR A C 1
ATOM 1525 O O . THR A 1 189 ? 4.284 32.369 18.706 1.00 81.50 189 THR A O 1
ATOM 1528 N N . MET A 1 190 ? 2.283 32.411 19.727 1.00 75.62 190 MET A N 1
ATOM 1529 C CA . MET A 1 190 ? 2.584 33.567 20.562 1.00 75.62 190 MET A CA 1
ATOM 1530 C C . MET A 1 190 ? 2.817 33.068 21.983 1.00 75.62 190 MET A C 1
ATOM 1532 O O . MET A 1 190 ? 1.942 32.420 22.564 1.00 75.62 190 MET A O 1
ATOM 1536 N N . ASP A 1 191 ? 4.005 33.332 22.512 1.00 78.50 191 ASP A N 1
ATOM 1537 C CA . ASP A 1 191 ? 4.351 32.998 23.886 1.00 78.50 191 ASP A CA 1
ATOM 1538 C C . ASP A 1 191 ? 3.560 33.889 24.853 1.00 78.50 191 ASP A C 1
ATOM 1540 O O . ASP A 1 191 ? 3.027 34.939 24.479 1.00 78.50 191 ASP A O 1
ATOM 1544 N N . LYS A 1 192 ? 3.485 33.487 26.128 1.00 78.75 192 LYS A N 1
ATOM 1545 C CA . LYS A 1 192 ? 2.756 34.243 27.165 1.00 78.75 192 LYS A CA 1
ATOM 1546 C C . LYS A 1 192 ? 3.265 35.683 27.331 1.00 78.75 192 LYS A C 1
ATOM 1548 O O . LYS A 1 192 ? 2.492 36.539 27.748 1.00 78.75 192 LYS A O 1
ATOM 1553 N N . ASP A 1 193 ? 4.513 35.938 26.941 1.00 79.75 193 ASP A N 1
ATOM 1554 C CA . ASP A 1 193 ? 5.180 37.242 27.006 1.00 79.75 193 ASP A CA 1
ATOM 1555 C C . ASP A 1 193 ? 5.032 38.070 25.710 1.00 79.75 193 ASP A C 1
ATOM 1557 O O . ASP A 1 193 ? 5.654 39.119 25.562 1.00 79.75 193 ASP A O 1
ATOM 1561 N N . GLY A 1 194 ? 4.226 37.609 24.744 1.00 71.94 194 GLY A N 1
ATOM 1562 C CA . GLY A 1 194 ? 3.965 38.317 23.482 1.00 71.94 194 GLY A CA 1
ATOM 1563 C C . GLY A 1 194 ? 5.039 38.141 22.402 1.00 71.94 194 GLY A C 1
ATOM 1564 O O . GLY A 1 194 ? 4.915 38.713 21.321 1.00 71.94 194 GLY A O 1
ATOM 1565 N N . GLY A 1 195 ? 6.076 37.340 22.664 1.00 78.62 195 GLY A N 1
ATOM 1566 C CA . GLY A 1 195 ? 7.063 36.932 21.664 1.00 78.62 195 GLY A CA 1
ATOM 1567 C C . GLY A 1 195 ? 6.494 35.922 20.663 1.00 78.62 195 GLY A C 1
ATOM 1568 O O . GLY A 1 195 ? 5.616 35.127 20.999 1.00 78.62 195 GLY A O 1
ATOM 1569 N N . PHE A 1 196 ? 6.999 35.941 19.428 1.00 80.00 196 PHE A N 1
ATOM 1570 C CA . PHE A 1 196 ? 6.693 34.910 18.436 1.00 80.00 196 PHE A CA 1
ATOM 1571 C C . PHE A 1 196 ? 7.699 33.764 18.541 1.00 80.00 196 PHE A C 1
ATOM 1573 O O . PHE A 1 196 ? 8.902 33.978 18.394 1.00 80.00 196 PHE A O 1
ATOM 1580 N N . SER A 1 197 ? 7.196 32.549 18.724 1.00 81.75 197 SER A N 1
ATOM 1581 C CA . SER A 1 197 ? 7.973 31.313 18.689 1.00 81.75 197 SER A CA 1
ATOM 1582 C C . SER A 1 197 ? 7.540 30.448 17.507 1.00 81.75 197 SER A C 1
ATOM 1584 O O . SER A 1 197 ? 6.405 30.528 17.030 1.00 81.75 197 SER A O 1
ATOM 1586 N N . ILE A 1 198 ? 8.461 29.637 16.985 1.00 82.81 198 ILE A N 1
ATOM 1587 C CA . ILE A 1 198 ? 8.144 28.622 15.976 1.00 82.81 198 ILE A CA 1
ATOM 1588 C C . ILE A 1 198 ? 8.044 27.284 16.699 1.00 82.81 198 ILE A C 1
ATOM 1590 O O . ILE A 1 198 ? 9.040 26.773 17.205 1.00 82.81 198 ILE A O 1
ATOM 1594 N N . ASP A 1 199 ? 6.844 26.720 16.713 1.00 83.88 199 ASP A N 1
ATOM 1595 C CA . ASP A 1 199 ? 6.560 25.382 17.212 1.00 83.88 199 ASP A CA 1
ATOM 1596 C C . ASP A 1 199 ? 6.358 24.411 16.041 1.00 83.88 199 ASP A C 1
ATOM 1598 O O . ASP A 1 199 ? 5.894 24.775 14.958 1.00 83.88 199 ASP A O 1
ATOM 1602 N N . VAL A 1 200 ? 6.688 23.142 16.248 1.00 84.88 200 VAL A N 1
ATOM 1603 C CA . VAL A 1 200 ? 6.490 22.090 15.252 1.00 84.88 200 VAL A CA 1
ATOM 1604 C C . VAL A 1 200 ? 5.306 21.236 15.680 1.00 84.88 200 VAL A C 1
ATOM 1606 O O . VAL A 1 200 ? 5.405 20.386 16.565 1.00 84.88 200 VAL A O 1
ATOM 1609 N N . LYS A 1 201 ? 4.163 21.430 15.016 1.00 83.81 201 LYS A N 1
ATOM 1610 C CA . LYS A 1 201 ? 2.966 20.623 15.256 1.00 83.81 201 LYS A CA 1
ATOM 1611 C C . LYS A 1 201 ? 3.125 19.266 14.581 1.00 83.81 201 LYS A C 1
ATOM 1613 O O . LYS A 1 201 ? 3.395 19.174 13.384 1.00 83.81 201 LYS A O 1
ATOM 1618 N N . LYS A 1 202 ? 2.929 18.202 15.358 1.00 86.06 202 LYS A N 1
ATOM 1619 C CA . LYS A 1 202 ? 3.040 16.815 14.903 1.00 86.06 202 LYS A CA 1
ATOM 1620 C C . LYS A 1 202 ? 1.684 16.125 14.992 1.00 86.06 202 LYS A C 1
ATOM 1622 O O . LYS A 1 202 ? 1.050 16.138 16.043 1.00 86.06 202 LYS A O 1
ATOM 1627 N N . LEU A 1 203 ? 1.273 15.487 13.902 1.00 83.06 203 LEU A N 1
ATOM 1628 C CA . LEU A 1 203 ? 0.117 14.601 13.847 1.00 83.06 203 LEU A CA 1
ATOM 1629 C C . LEU A 1 203 ? 0.598 13.206 13.455 1.00 83.06 203 LEU A C 1
ATOM 1631 O O . LEU A 1 203 ? 0.897 12.951 12.287 1.00 83.06 203 LEU A O 1
ATOM 1635 N N . SER A 1 204 ? 0.663 12.308 14.433 1.00 81.31 204 SER A N 1
ATOM 1636 C CA . SER A 1 204 ? 1.067 10.920 14.220 1.00 81.31 204 SER A CA 1
ATOM 1637 C C . SER A 1 204 ? -0.102 9.979 14.457 1.00 81.31 204 SER A C 1
ATOM 1639 O O . SER A 1 204 ? -0.856 10.142 15.412 1.00 81.31 204 SER A O 1
ATOM 1641 N N . TYR A 1 205 ? -0.223 8.999 13.574 1.00 77.38 205 TYR A N 1
ATOM 1642 C CA . TYR A 1 205 ? -1.131 7.874 13.685 1.00 77.38 205 TYR A CA 1
ATOM 1643 C C . TYR A 1 205 ? -0.319 6.585 13.606 1.00 77.38 205 TYR A C 1
ATOM 1645 O O . TYR A 1 205 ? 0.509 6.444 12.702 1.00 77.38 205 TYR A O 1
ATOM 1653 N N . ASP A 1 206 ? -0.568 5.658 14.525 1.00 77.88 206 ASP A N 1
ATOM 1654 C CA . ASP A 1 206 ? -0.068 4.292 14.457 1.00 77.88 206 ASP A CA 1
ATOM 1655 C C . ASP A 1 206 ? -1.253 3.343 14.254 1.00 77.88 206 ASP A C 1
ATOM 1657 O O . ASP A 1 206 ? -2.218 3.357 15.019 1.00 77.88 206 ASP A O 1
ATOM 1661 N N . PHE A 1 207 ? -1.196 2.493 13.227 1.00 73.44 207 PHE A N 1
ATOM 1662 C CA . PHE A 1 207 ? -2.263 1.525 12.962 1.00 73.44 207 PHE A CA 1
ATOM 1663 C C . PHE A 1 207 ? -2.507 0.590 14.156 1.00 73.44 207 PHE A C 1
ATOM 1665 O O . PHE A 1 207 ? -3.632 0.125 14.364 1.00 73.44 207 PHE A O 1
ATOM 1672 N N . ARG A 1 208 ? -1.473 0.352 14.976 1.00 74.31 208 ARG A N 1
ATOM 1673 C CA . ARG A 1 208 ? -1.541 -0.465 16.191 1.00 74.31 208 ARG A CA 1
ATOM 1674 C C . ARG A 1 208 ? -2.523 0.087 17.217 1.00 74.31 208 ARG A C 1
ATOM 1676 O O . ARG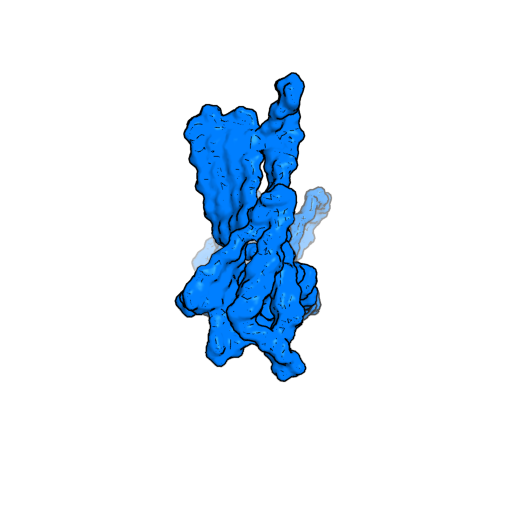 A 1 208 ? -3.097 -0.707 17.958 1.00 74.31 208 ARG A O 1
ATOM 1683 N N . ASP A 1 209 ? -2.784 1.393 17.202 1.00 76.75 209 ASP A N 1
ATOM 1684 C CA . ASP A 1 209 ? -3.749 2.037 18.096 1.00 76.75 209 ASP A CA 1
ATOM 1685 C C . ASP A 1 209 ? -5.190 1.569 17.823 1.00 76.75 209 ASP A C 1
ATOM 1687 O O . ASP A 1 209 ? -6.004 1.498 18.741 1.00 76.75 209 ASP A O 1
ATOM 1691 N N . LEU A 1 210 ? -5.508 1.206 16.571 1.00 78.62 210 LEU A N 1
ATOM 1692 C CA . LEU A 1 210 ? -6.786 0.578 16.206 1.00 78.62 210 LEU A CA 1
ATOM 1693 C C . LEU A 1 210 ? -6.700 -0.949 16.189 1.00 78.62 210 LEU A C 1
ATOM 1695 O O . LEU A 1 210 ? -7.652 -1.622 16.573 1.00 78.62 210 LEU A O 1
ATOM 1699 N N . TRP A 1 211 ? -5.584 -1.511 15.731 1.00 77.62 211 TRP A N 1
ATOM 1700 C CA . TRP A 1 211 ? -5.462 -2.949 15.517 1.00 77.62 211 TRP A CA 1
ATOM 1701 C C . TRP A 1 211 ? -5.308 -3.745 16.818 1.00 77.62 211 TRP A C 1
ATOM 1703 O O . TRP A 1 211 ? -6.049 -4.703 17.032 1.00 77.62 211 TRP A O 1
ATOM 1713 N N . LEU A 1 212 ? -4.402 -3.342 17.717 1.00 79.31 212 LEU A N 1
ATOM 1714 C CA . LEU A 1 212 ? -4.081 -4.129 18.914 1.00 79.31 212 LEU A CA 1
ATOM 1715 C C . LEU A 1 212 ? -5.277 -4.332 19.853 1.00 79.31 212 LEU A C 1
ATOM 1717 O O . LEU A 1 212 ? -5.446 -5.448 20.342 1.00 79.31 212 LEU A O 1
ATOM 1721 N N . PRO A 1 213 ? -6.138 -3.331 20.128 1.00 83.38 213 PRO A N 1
ATOM 1722 C CA . PRO A 1 213 ? -7.298 -3.571 20.978 1.00 83.38 213 PRO A CA 1
ATOM 1723 C C . PRO A 1 213 ? -8.292 -4.556 20.345 1.00 83.38 213 PRO A C 1
ATOM 1725 O O . PRO A 1 213 ? -8.894 -5.352 21.064 1.00 83.38 213 PRO A O 1
ATOM 1728 N N . ILE A 1 214 ? -8.430 -4.552 19.013 1.00 83.81 214 ILE A N 1
ATOM 1729 C CA . ILE A 1 214 ? -9.286 -5.496 18.277 1.00 83.81 214 ILE A CA 1
ATOM 1730 C C . ILE A 1 214 ? -8.697 -6.904 18.354 1.00 83.81 214 ILE A C 1
ATOM 1732 O O . ILE A 1 214 ? -9.382 -7.828 18.788 1.00 83.81 214 ILE A O 1
ATOM 1736 N N . GLU A 1 215 ? -7.424 -7.051 17.985 1.00 82.00 215 GLU A N 1
ATOM 1737 C CA . GLU A 1 215 ? -6.688 -8.317 18.021 1.00 82.00 215 GLU A CA 1
ATOM 1738 C C . GLU A 1 215 ? -6.707 -8.935 19.422 1.00 82.00 215 GLU A C 1
ATOM 1740 O O . GLU A 1 215 ? -7.136 -10.076 19.585 1.00 82.00 215 GLU A O 1
ATOM 1745 N N . ASN A 1 216 ? -6.337 -8.168 20.450 1.00 85.31 216 ASN A N 1
ATOM 1746 C CA . ASN A 1 216 ? -6.312 -8.651 21.828 1.00 85.31 216 ASN A CA 1
ATOM 1747 C C . ASN A 1 216 ? -7.702 -9.074 22.307 1.00 85.31 216 ASN A C 1
ATOM 1749 O O . ASN A 1 216 ? -7.834 -10.093 22.981 1.00 85.31 216 ASN A O 1
ATOM 1753 N N . THR A 1 217 ? -8.747 -8.319 21.955 1.00 86.62 217 THR A N 1
ATOM 1754 C CA . THR A 1 217 ? -10.119 -8.667 22.345 1.00 86.62 217 THR A CA 1
ATOM 1755 C C . THR A 1 217 ? -10.588 -9.940 21.646 1.00 86.62 217 THR A C 1
ATOM 1757 O O . THR A 1 217 ? -11.234 -10.772 22.274 1.00 86.62 217 THR A O 1
ATOM 1760 N N . LEU A 1 218 ? -10.249 -10.139 20.374 1.00 84.50 218 LEU A N 1
ATOM 1761 C CA . LEU A 1 218 ? -10.614 -11.350 19.641 1.00 84.50 218 LEU A CA 1
ATOM 1762 C C . LEU A 1 218 ? -9.850 -12.571 20.175 1.00 84.50 218 LEU A C 1
ATOM 1764 O O . LEU A 1 218 ? -10.478 -13.553 20.582 1.00 84.50 218 LEU A O 1
ATOM 1768 N N . LEU A 1 219 ? -8.521 -12.482 20.271 1.00 84.81 219 LEU A N 1
ATOM 1769 C CA . LEU A 1 219 ? -7.661 -13.563 20.768 1.00 84.81 219 LEU A CA 1
ATOM 1770 C C . LEU A 1 219 ? -8.024 -13.981 22.200 1.00 84.81 219 LEU A C 1
ATOM 1772 O O . LEU A 1 219 ? -8.177 -15.171 22.475 1.00 84.81 219 LEU A O 1
ATOM 1776 N N . ALA A 1 220 ? -8.239 -13.019 23.105 1.00 85.56 220 ALA A N 1
ATOM 1777 C CA . ALA A 1 220 ? -8.594 -13.305 24.499 1.00 85.56 220 ALA A CA 1
ATOM 1778 C C . ALA A 1 220 ? -9.950 -14.012 24.657 1.00 85.56 220 ALA A C 1
ATOM 1780 O O . ALA A 1 220 ? -10.225 -14.580 25.710 1.00 85.56 220 ALA A O 1
ATOM 1781 N N . ASN A 1 221 ? -10.804 -13.976 23.632 1.00 84.88 221 ASN A N 1
ATOM 1782 C CA . ASN A 1 221 ? -12.126 -14.595 23.653 1.00 84.88 221 ASN A CA 1
ATOM 1783 C C . ASN A 1 221 ? -12.229 -15.807 22.712 1.00 84.88 221 ASN A C 1
ATOM 1785 O O . ASN A 1 221 ? -13.325 -16.154 22.267 1.00 84.88 221 ASN A O 1
ATOM 1789 N N . GLY A 1 222 ? -11.092 -16.448 22.418 1.00 76.75 222 GLY A N 1
ATOM 1790 C CA . GLY A 1 222 ? -11.037 -17.718 21.695 1.00 76.75 222 GLY A CA 1
ATOM 1791 C C . GLY A 1 222 ? -11.200 -17.588 20.183 1.00 76.75 222 GLY A C 1
ATOM 1792 O O . GLY A 1 222 ? -11.566 -18.562 19.535 1.00 76.75 222 GLY A O 1
ATOM 1793 N N . TRP A 1 223 ? -10.959 -16.407 19.608 1.00 82.44 223 TRP A N 1
ATOM 1794 C CA . TRP A 1 223 ? -10.948 -16.216 18.157 1.00 82.44 223 TRP A CA 1
ATOM 1795 C C . TRP A 1 223 ? -9.526 -16.308 17.614 1.00 82.44 223 TRP A C 1
ATOM 1797 O O . TRP A 1 223 ? -8.583 -15.838 18.238 1.00 82.44 223 TRP A O 1
ATOM 1807 N N . ILE A 1 224 ? -9.377 -16.881 16.424 1.00 78.56 224 ILE A N 1
ATOM 1808 C CA . ILE A 1 224 ? -8.109 -17.045 15.715 1.00 78.56 224 ILE A CA 1
ATOM 1809 C C . ILE A 1 224 ? -8.176 -16.408 14.328 1.00 78.56 224 ILE A C 1
ATOM 1811 O O . ILE A 1 224 ? -9.221 -16.392 13.667 1.00 78.56 224 ILE A O 1
ATOM 1815 N N . ILE A 1 225 ? -7.030 -15.917 13.861 1.00 76.12 225 ILE A N 1
ATOM 1816 C CA . ILE A 1 225 ? -6.863 -15.430 12.491 1.00 76.12 225 ILE A CA 1
ATOM 1817 C C . ILE A 1 225 ? -6.793 -16.650 11.568 1.00 76.12 225 ILE A C 1
ATOM 1819 O O . ILE A 1 225 ? -5.880 -17.467 11.681 1.00 76.12 225 ILE A O 1
ATOM 1823 N N . ARG A 1 226 ? -7.754 -16.793 10.645 1.00 66.12 226 ARG A N 1
ATOM 1824 C CA . ARG A 1 226 ? -7.714 -17.836 9.596 1.00 66.12 226 ARG A CA 1
ATOM 1825 C C . ARG A 1 226 ? -7.170 -17.331 8.263 1.00 66.12 226 ARG A C 1
ATOM 1827 O O . ARG A 1 226 ? -6.798 -18.139 7.417 1.00 66.12 226 ARG A O 1
ATOM 1834 N N . GLY A 1 227 ? -7.129 -16.019 8.076 1.00 56.69 227 GLY A N 1
ATOM 1835 C CA . GLY A 1 227 ? -6.550 -15.376 6.905 1.00 56.69 227 GLY A CA 1
ATOM 1836 C C . GLY A 1 227 ? -6.540 -13.866 7.088 1.00 56.69 227 GLY A C 1
ATOM 1837 O O . GLY A 1 227 ? -7.527 -13.302 7.555 1.00 56.69 227 GLY A O 1
ATOM 1838 N N . GLY A 1 228 ? -5.420 -13.233 6.748 1.00 54.62 228 GLY A N 1
ATOM 1839 C CA . GLY A 1 228 ? -5.224 -11.790 6.868 1.00 54.62 228 GLY A CA 1
ATOM 1840 C C . GLY A 1 228 ? -3.889 -11.425 7.517 1.00 54.62 228 GLY A C 1
ATOM 1841 O O . GLY A 1 228 ? -3.470 -12.067 8.471 1.00 54.62 228 GLY A O 1
ATOM 1842 N N . MET A 1 229 ? -3.260 -10.407 6.922 1.00 56.47 229 MET A N 1
ATOM 1843 C CA . MET A 1 229 ? -2.020 -9.687 7.241 1.00 56.47 229 MET A CA 1
ATOM 1844 C C . MET A 1 229 ? -0.818 -10.456 7.824 1.00 56.47 229 MET A C 1
ATOM 1846 O O . MET A 1 229 ? -0.813 -10.904 8.964 1.00 56.47 229 MET A O 1
ATOM 1850 N N . LEU A 1 230 ? 0.298 -10.392 7.086 1.00 54.09 230 LEU A N 1
ATOM 1851 C CA . LEU A 1 230 ? 1.592 -10.061 7.684 1.00 54.09 230 LEU A CA 1
ATOM 1852 C C . LEU A 1 230 ? 1.586 -8.535 7.926 1.00 54.09 230 LEU A C 1
ATOM 1854 O O . LEU A 1 230 ? 1.700 -7.765 6.961 1.00 54.09 230 LEU A O 1
ATOM 1858 N N . PRO A 1 231 ? 1.365 -8.074 9.172 1.00 50.34 231 PRO A N 1
ATOM 1859 C CA . PRO A 1 231 ? 0.979 -6.692 9.449 1.00 50.34 231 PRO A CA 1
ATOM 1860 C C . PRO A 1 231 ? 2.117 -5.688 9.279 1.00 50.34 231 PRO A C 1
ATOM 1862 O O . PRO A 1 231 ? 1.877 -4.497 9.130 1.00 50.34 231 PRO A O 1
ATOM 1865 N N . GLN A 1 232 ? 3.366 -6.146 9.281 1.00 59.31 232 GLN A N 1
ATOM 1866 C CA . GLN A 1 232 ? 4.515 -5.259 9.171 1.00 59.31 232 GLN A CA 1
ATOM 1867 C C . GLN A 1 232 ? 5.107 -5.305 7.767 1.00 59.31 232 GLN A C 1
ATOM 1869 O O . GLN A 1 232 ? 5.318 -6.383 7.201 1.00 59.31 232 GLN A O 1
ATOM 1874 N N . LEU A 1 233 ? 5.479 -4.129 7.257 1.00 66.44 233 LEU A N 1
ATOM 1875 C CA . LEU A 1 233 ? 6.235 -3.973 6.016 1.00 66.44 233 LEU A CA 1
ATOM 1876 C C . LEU A 1 233 ? 7.463 -4.895 5.979 1.00 66.44 233 LEU A C 1
ATOM 1878 O O . LEU A 1 233 ? 7.736 -5.497 4.950 1.00 66.44 233 LEU A O 1
ATOM 1882 N N . SER A 1 234 ? 8.143 -5.093 7.113 1.00 71.62 234 SER A N 1
ATOM 1883 C CA . SER A 1 234 ? 9.281 -6.014 7.252 1.00 71.62 234 SER A CA 1
ATOM 1884 C C . SER A 1 234 ? 8.973 -7.438 6.776 1.00 71.62 234 SER A C 1
ATOM 1886 O O . SER A 1 234 ? 9.762 -8.033 6.048 1.00 71.62 234 SER A O 1
ATOM 1888 N N . HIS A 1 235 ? 7.807 -7.971 7.130 1.00 71.38 235 HIS A N 1
ATOM 1889 C CA . HIS A 1 235 ? 7.396 -9.325 6.774 1.00 71.38 235 HIS A CA 1
ATOM 1890 C C . HIS A 1 235 ? 6.968 -9.422 5.304 1.00 71.38 235 HIS A C 1
ATOM 1892 O O . HIS A 1 235 ? 7.216 -10.428 4.643 1.00 71.38 235 HIS A O 1
ATOM 1898 N N . ARG A 1 236 ? 6.364 -8.356 4.768 1.00 77.25 236 ARG A N 1
ATOM 1899 C CA . ARG A 1 236 ? 6.025 -8.255 3.340 1.00 77.25 236 ARG A CA 1
ATOM 1900 C C . ARG A 1 236 ? 7.283 -8.169 2.491 1.00 77.25 236 ARG A C 1
ATOM 1902 O O . ARG A 1 236 ? 7.406 -8.883 1.503 1.00 77.25 236 ARG A O 1
ATOM 1909 N N . LEU A 1 237 ? 8.244 -7.349 2.916 1.00 81.06 237 LEU A N 1
ATOM 1910 C CA . LEU A 1 237 ? 9.559 -7.231 2.297 1.00 81.06 237 LEU A CA 1
ATOM 1911 C C . LEU A 1 237 ? 10.322 -8.555 2.362 1.00 81.06 237 LEU A C 1
ATOM 1913 O O . LEU A 1 237 ? 10.941 -8.929 1.373 1.00 81.06 237 LEU A O 1
ATOM 1917 N N . ALA A 1 238 ? 10.217 -9.308 3.461 1.00 81.62 238 ALA A N 1
ATOM 1918 C CA . ALA A 1 238 ? 10.824 -10.634 3.578 1.00 81.62 238 ALA A CA 1
ATOM 1919 C C . ALA A 1 238 ? 10.298 -11.648 2.542 1.00 81.62 238 ALA A C 1
ATOM 1921 O O . ALA A 1 238 ? 10.974 -12.634 2.276 1.00 81.62 238 ALA A O 1
ATOM 1922 N N . LEU A 1 239 ? 9.137 -11.405 1.926 1.00 81.00 239 LEU A N 1
ATOM 1923 C CA . LEU A 1 239 ? 8.604 -12.221 0.830 1.00 81.00 239 LEU A CA 1
ATOM 1924 C C . LEU A 1 239 ? 8.822 -11.569 -0.542 1.00 81.00 239 LEU A C 1
ATOM 1926 O O . LEU A 1 239 ? 9.200 -12.247 -1.498 1.00 81.00 239 LEU A O 1
ATOM 1930 N N . ALA A 1 240 ? 8.638 -10.252 -0.642 1.00 85.38 240 ALA A N 1
ATOM 1931 C CA . ALA A 1 240 ? 8.786 -9.508 -1.888 1.00 85.38 240 ALA A CA 1
ATOM 1932 C C . ALA A 1 240 ? 10.247 -9.436 -2.356 1.00 85.38 240 ALA A C 1
ATOM 1934 O O . ALA A 1 240 ? 10.516 -9.596 -3.544 1.00 85.38 240 ALA A O 1
ATOM 1935 N N . VAL A 1 241 ? 11.198 -9.228 -1.438 1.00 87.12 241 VAL A N 1
ATOM 1936 C CA . VAL A 1 241 ? 12.622 -9.062 -1.766 1.00 87.12 241 VAL A CA 1
ATOM 1937 C C . VAL A 1 241 ? 13.244 -10.367 -2.272 1.00 87.12 241 VAL A C 1
ATOM 1939 O O . VAL A 1 241 ? 13.841 -10.325 -3.347 1.00 87.12 241 VAL A O 1
ATOM 1942 N N . PRO A 1 242 ? 13.089 -11.537 -1.614 1.00 88.31 242 PRO A N 1
ATOM 1943 C CA . PRO A 1 242 ? 13.626 -12.787 -2.151 1.00 88.31 242 PRO A CA 1
ATOM 1944 C C . PRO A 1 242 ? 13.007 -13.185 -3.489 1.00 88.31 242 PRO A C 1
ATOM 1946 O O . PRO A 1 242 ? 13.724 -13.676 -4.355 1.00 88.31 242 PRO A O 1
ATOM 1949 N N . LEU A 1 243 ? 11.708 -12.940 -3.699 1.00 86.00 243 LEU A N 1
ATOM 1950 C CA . LEU A 1 243 ? 11.072 -13.227 -4.985 1.00 86.00 243 LEU A CA 1
ATOM 1951 C C . LEU A 1 243 ? 11.571 -12.286 -6.092 1.00 86.00 243 LEU A C 1
ATOM 1953 O O . LEU A 1 243 ? 11.867 -12.738 -7.198 1.00 86.00 243 LEU A O 1
ATOM 1957 N N . ALA A 1 244 ? 11.701 -10.990 -5.797 1.00 88.75 244 ALA A N 1
ATOM 1958 C CA . ALA A 1 244 ? 12.267 -10.019 -6.728 1.00 88.75 244 ALA A CA 1
ATOM 1959 C C . ALA A 1 244 ? 13.725 -10.359 -7.069 1.00 88.75 244 ALA A C 1
ATOM 1961 O O . ALA A 1 244 ? 14.104 -10.307 -8.236 1.00 88.75 244 ALA A O 1
ATOM 1962 N N . LEU A 1 245 ? 14.521 -10.776 -6.078 1.00 88.56 245 LEU A N 1
ATOM 1963 C CA . LEU A 1 245 ? 15.885 -11.271 -6.274 1.00 88.56 245 LEU A CA 1
ATOM 1964 C C . LEU A 1 245 ? 15.910 -12.555 -7.106 1.00 88.56 245 LEU A C 1
ATOM 1966 O O . LEU A 1 245 ? 16.739 -12.677 -8.000 1.00 88.56 245 LEU A O 1
ATOM 1970 N N . LEU A 1 246 ? 14.999 -13.496 -6.863 1.00 88.69 246 LEU A N 1
ATOM 1971 C CA . LEU A 1 246 ? 14.904 -14.724 -7.646 1.00 88.69 246 LEU A CA 1
ATOM 1972 C C . LEU A 1 246 ? 14.617 -14.415 -9.120 1.00 88.69 246 LEU A C 1
ATOM 1974 O O . LEU A 1 246 ? 15.334 -14.908 -9.989 1.00 88.69 246 LEU A O 1
ATOM 1978 N N . LEU A 1 247 ? 13.627 -13.562 -9.414 1.00 85.81 247 LEU A N 1
ATOM 1979 C CA . LEU A 1 247 ? 13.357 -13.144 -10.792 1.00 85.81 247 LEU A CA 1
ATOM 1980 C C . LEU A 1 247 ? 14.520 -12.347 -11.379 1.00 85.81 247 LEU A C 1
ATOM 1982 O O . LEU A 1 247 ? 14.900 -12.593 -12.520 1.00 85.81 247 LEU A O 1
ATOM 1986 N N . PHE A 1 248 ? 15.140 -11.456 -10.604 1.00 88.19 248 PHE A N 1
ATOM 1987 C CA . PHE A 1 248 ? 16.350 -10.770 -11.041 1.00 88.19 248 PHE A CA 1
ATOM 1988 C C . PHE A 1 248 ? 17.408 -11.779 -11.499 1.00 88.19 248 PHE A C 1
ATOM 1990 O O . PHE A 1 248 ? 17.923 -11.659 -12.602 1.00 88.19 248 PHE A O 1
ATOM 1997 N N . LEU A 1 249 ? 17.695 -12.813 -10.706 1.00 85.31 249 LEU A N 1
ATOM 1998 C CA . LEU A 1 249 ? 18.706 -13.820 -11.031 1.00 85.31 249 LEU A CA 1
ATOM 1999 C C . LEU A 1 249 ? 18.313 -14.689 -12.235 1.00 85.31 249 LEU A C 1
ATOM 2001 O O . LEU A 1 249 ? 19.168 -14.952 -13.078 1.00 85.31 249 LEU A O 1
ATOM 2005 N N . ILE A 1 250 ? 17.042 -15.079 -12.365 1.00 84.12 250 ILE A N 1
ATOM 2006 C CA . ILE A 1 250 ? 16.539 -15.863 -13.509 1.00 84.12 250 ILE A CA 1
ATOM 2007 C C . ILE A 1 250 ? 16.689 -15.093 -14.826 1.00 84.12 250 ILE A C 1
ATOM 2009 O O . ILE A 1 250 ? 17.066 -15.680 -15.836 1.00 84.12 250 ILE A O 1
ATOM 2013 N N . PHE A 1 251 ? 16.426 -13.786 -14.827 1.00 80.88 251 PHE A N 1
ATOM 2014 C CA . PHE A 1 251 ? 16.549 -12.952 -16.026 1.00 80.88 251 PHE A CA 1
ATOM 2015 C C . PHE A 1 251 ? 17.961 -12.389 -16.228 1.00 80.88 251 PHE A C 1
ATOM 2017 O O . PHE A 1 251 ? 18.335 -12.059 -17.347 1.00 80.88 251 PHE A O 1
ATOM 2024 N N . TYR A 1 252 ? 18.771 -12.287 -15.175 1.00 81.94 252 TYR A N 1
ATOM 2025 C CA . TYR A 1 252 ? 20.115 -11.726 -15.263 1.00 81.94 252 TYR A CA 1
ATOM 2026 C C . TYR A 1 252 ? 21.177 -12.787 -15.552 1.00 81.94 252 TYR A C 1
ATOM 2028 O O . TYR A 1 252 ? 21.993 -12.583 -16.441 1.00 81.94 252 TYR A O 1
ATOM 2036 N N . ILE A 1 253 ? 21.198 -13.925 -14.848 1.00 81.12 253 ILE A N 1
ATOM 2037 C CA . ILE A 1 253 ? 22.289 -14.915 -14.950 1.00 81.12 253 ILE A CA 1
ATOM 2038 C C . ILE A 1 253 ? 22.427 -15.501 -16.370 1.00 81.12 253 ILE A C 1
ATOM 2040 O O . ILE A 1 253 ? 23.539 -15.458 -16.904 1.00 81.12 253 ILE A O 1
ATOM 2044 N N . PRO A 1 254 ? 21.354 -15.990 -17.027 1.00 76.38 254 PRO A N 1
ATOM 2045 C CA . PRO A 1 254 ? 21.468 -16.608 -18.351 1.00 76.38 254 PRO A CA 1
ATOM 2046 C C . PRO A 1 254 ? 21.853 -15.604 -19.441 1.00 76.38 254 PRO A C 1
ATOM 2048 O O . PRO A 1 254 ? 22.507 -15.963 -20.415 1.00 76.38 254 PRO A O 1
ATOM 2051 N N . PHE A 1 255 ? 21.476 -14.337 -19.257 1.00 72.31 255 PHE A N 1
ATOM 2052 C CA . PHE A 1 255 ? 21.673 -13.264 -20.232 1.00 72.31 255 PHE A CA 1
ATOM 2053 C C . PHE A 1 255 ? 22.927 -12.417 -19.944 1.00 72.31 255 PHE A C 1
ATOM 2055 O O . PHE A 1 255 ? 23.392 -11.681 -20.808 1.00 72.31 255 PHE A O 1
ATOM 2062 N N . ARG A 1 256 ? 23.531 -12.557 -18.754 1.00 69.69 256 ARG A N 1
ATOM 2063 C CA . ARG A 1 256 ? 24.856 -12.015 -18.399 1.00 69.69 256 ARG A CA 1
ATOM 2064 C C . ARG A 1 256 ? 25.988 -12.913 -18.902 1.00 69.69 256 ARG A C 1
ATOM 2066 O O . ARG A 1 256 ? 27.063 -12.409 -19.210 1.00 69.69 256 ARG A O 1
ATOM 2073 N N . GLY A 1 257 ? 25.746 -14.227 -18.953 1.00 54.78 257 GLY A N 1
ATOM 2074 C CA . GLY A 1 257 ? 26.699 -15.255 -19.386 1.00 54.78 257 GLY A CA 1
ATOM 2075 C C . GLY A 1 257 ? 26.698 -15.549 -20.888 1.00 54.78 257 GLY A C 1
ATOM 2076 O O . GLY A 1 257 ? 27.362 -16.491 -21.315 1.00 54.78 257 GLY A O 1
ATOM 2077 N N . GLY A 1 258 ? 25.970 -14.766 -21.689 1.00 44.78 258 GLY A N 1
ATOM 2078 C CA . GLY A 1 258 ? 26.023 -14.826 -23.146 1.00 44.78 258 GLY A CA 1
ATOM 2079 C C . GLY A 1 258 ? 27.425 -14.496 -23.653 1.00 44.78 258 GLY A C 1
ATOM 2080 O O . GLY A 1 258 ? 27.807 -13.335 -23.770 1.00 44.78 258 GLY A O 1
ATOM 2081 N N . VAL A 1 259 ? 28.181 -15.556 -23.919 1.00 39.41 259 VAL A N 1
ATOM 2082 C CA . VAL A 1 259 ? 29.489 -15.585 -24.562 1.00 39.41 259 VAL A CA 1
ATOM 2083 C C . VAL A 1 259 ? 29.484 -14.742 -25.840 1.00 39.41 259 VAL A C 1
ATOM 2085 O O . VAL A 1 259 ? 28.593 -14.833 -26.681 1.00 39.41 259 VAL A O 1
ATOM 2088 N N . SER A 1 260 ? 30.542 -13.951 -25.983 1.00 42.84 260 SER A N 1
ATOM 2089 C CA . SER A 1 260 ? 31.043 -13.366 -27.221 1.00 42.84 260 SER A CA 1
ATOM 2090 C C . SER A 1 260 ? 30.920 -14.304 -28.432 1.00 42.84 260 SER A C 1
ATOM 2092 O O . SER A 1 260 ? 31.623 -15.309 -28.496 1.00 42.84 260 SER A O 1
ATOM 2094 N N . SER A 1 261 ? 30.076 -13.970 -29.409 1.00 35.66 261 SER A N 1
ATOM 2095 C CA . SER A 1 261 ? 30.315 -14.195 -30.853 1.00 35.66 261 SER A CA 1
ATOM 2096 C C . SER A 1 261 ? 29.092 -13.816 -31.694 1.00 35.66 261 SER A C 1
ATOM 2098 O O . SER A 1 261 ? 28.521 -14.621 -32.419 1.00 35.66 261 SER A O 1
ATOM 2100 N N . THR A 1 262 ? 28.679 -12.554 -31.652 1.00 32.91 262 THR A N 1
ATOM 2101 C CA . THR A 1 262 ? 28.204 -11.881 -32.870 1.00 32.91 262 THR A CA 1
ATOM 2102 C C . THR A 1 262 ? 28.336 -10.382 -32.664 1.00 32.91 262 THR A C 1
ATOM 2104 O O . THR A 1 262 ? 27.960 -9.845 -31.625 1.00 32.91 262 THR A O 1
ATOM 2107 N N . ALA A 1 263 ? 28.994 -9.743 -33.623 1.00 39.69 263 ALA A N 1
ATOM 2108 C CA . ALA A 1 263 ? 29.429 -8.361 -33.598 1.00 39.69 263 ALA A CA 1
ATOM 2109 C C . ALA A 1 263 ? 28.311 -7.383 -33.207 1.00 39.69 263 ALA A C 1
ATOM 2111 O O . ALA A 1 263 ? 27.375 -7.145 -33.962 1.00 39.69 263 ALA A O 1
ATOM 2112 N N . GLN A 1 264 ? 28.467 -6.754 -32.048 1.00 33.78 264 GLN A N 1
ATOM 2113 C CA . GLN A 1 264 ? 27.895 -5.444 -31.771 1.00 33.78 264 GLN A CA 1
ATOM 2114 C C . GLN A 1 264 ? 29.009 -4.588 -31.191 1.00 33.78 264 GLN A C 1
ATOM 2116 O O . GLN A 1 264 ? 29.282 -4.584 -29.988 1.00 33.78 264 GLN A O 1
ATOM 2121 N N . THR A 1 265 ? 29.706 -3.904 -32.093 1.00 31.97 265 THR A N 1
ATOM 2122 C CA . THR A 1 265 ? 30.682 -2.872 -31.769 1.00 31.97 265 THR A CA 1
ATOM 2123 C C . THR A 1 265 ? 29.961 -1.790 -30.973 1.00 31.97 265 THR A C 1
ATOM 2125 O O . THR A 1 265 ? 29.173 -1.014 -31.509 1.00 31.97 265 THR A O 1
ATOM 2128 N N . LYS A 1 266 ? 30.185 -1.775 -29.657 1.00 35.34 266 LYS A N 1
ATOM 2129 C CA . LYS A 1 266 ? 29.740 -0.695 -28.784 1.00 35.34 266 LYS A CA 1
ATOM 2130 C C . LYS A 1 266 ? 30.452 0.583 -29.198 1.00 35.34 266 LYS A C 1
ATOM 2132 O O . LYS A 1 266 ? 31.671 0.679 -29.080 1.00 35.34 266 LYS A O 1
ATOM 2137 N N . ALA A 1 267 ? 29.663 1.577 -29.583 1.00 38.72 267 ALA A N 1
ATOM 2138 C CA . ALA A 1 267 ? 30.047 2.967 -29.465 1.00 38.72 267 ALA A CA 1
ATOM 2139 C C . ALA A 1 267 ? 30.494 3.234 -28.017 1.00 38.72 267 ALA A C 1
ATOM 2141 O O . ALA A 1 267 ? 29.711 3.136 -27.069 1.00 38.72 267 ALA A O 1
ATOM 2142 N N . LYS A 1 268 ? 31.775 3.550 -27.853 1.00 32.81 268 LYS A N 1
ATOM 2143 C CA . LYS A 1 268 ? 32.258 4.400 -26.773 1.00 32.81 268 LYS A CA 1
ATOM 2144 C C . LYS A 1 268 ? 33.009 5.535 -27.437 1.00 32.81 268 LYS A C 1
ATOM 2146 O O . LYS A 1 268 ? 33.975 5.297 -28.150 1.00 32.81 268 LYS A O 1
ATOM 2151 N N . THR A 1 269 ? 32.555 6.745 -27.173 1.00 38.69 269 THR A N 1
ATOM 2152 C CA . THR A 1 269 ? 33.366 7.952 -27.237 1.00 38.69 269 THR A CA 1
ATOM 2153 C C . THR A 1 269 ? 34.346 7.894 -26.061 1.00 38.69 269 THR A C 1
ATOM 2155 O O . THR A 1 269 ? 33.892 7.785 -24.918 1.00 38.69 269 THR A O 1
ATOM 2158 N N . PRO A 1 270 ? 35.665 7.935 -26.300 1.00 34.66 270 PRO A N 1
ATOM 2159 C CA . PRO A 1 270 ? 36.565 8.564 -25.354 1.00 34.66 270 PRO A CA 1
ATOM 2160 C C . PRO A 1 270 ? 37.284 9.746 -26.004 1.00 34.66 270 PRO A C 1
ATOM 2162 O O . PRO A 1 270 ? 37.321 9.911 -27.221 1.00 34.66 270 PRO A O 1
ATOM 2165 N N . GLU A 1 271 ? 37.779 10.590 -25.119 1.00 33.06 271 GLU A N 1
ATOM 2166 C CA . GLU A 1 271 ? 38.397 11.888 -25.329 1.00 33.06 271 GLU A CA 1
ATOM 2167 C C . GLU A 1 271 ? 39.460 11.921 -26.434 1.00 33.06 271 GLU A C 1
ATOM 2169 O O . GLU A 1 271 ? 40.159 10.944 -26.698 1.00 33.06 271 GLU A O 1
ATOM 2174 N N . TYR A 1 272 ? 39.605 13.106 -27.035 1.00 33.38 272 TYR A N 1
ATOM 2175 C CA . TYR A 1 272 ? 40.706 13.470 -27.921 1.00 33.38 272 TYR A CA 1
ATOM 2176 C C . TYR A 1 272 ? 42.059 13.087 -27.293 1.00 33.38 272 TYR A C 1
ATOM 2178 O O . TYR A 1 272 ? 42.597 13.797 -26.446 1.00 33.38 272 TYR A O 1
ATOM 2186 N N . GLN A 1 273 ? 42.642 11.991 -27.769 1.00 32.66 273 GLN A N 1
ATOM 2187 C CA . GLN A 1 273 ? 44.085 11.847 -27.874 1.00 32.66 273 GLN A CA 1
ATOM 2188 C C . GLN A 1 273 ? 44.402 11.724 -29.356 1.00 32.66 273 GLN A C 1
ATOM 2190 O O . GLN A 1 273 ? 44.055 10.742 -30.009 1.00 32.66 273 GLN A O 1
ATOM 2195 N N . THR A 1 274 ? 45.021 12.768 -29.893 1.00 35.75 274 THR A N 1
ATOM 2196 C CA . THR A 1 274 ? 45.549 12.849 -31.251 1.00 35.75 274 THR A CA 1
ATOM 2197 C C . THR A 1 274 ? 46.642 11.791 -31.419 1.00 35.75 274 THR A C 1
ATOM 2199 O O . THR A 1 274 ? 47.828 12.065 -31.269 1.00 35.75 274 THR A O 1
ATOM 2202 N N . GLN A 1 275 ? 46.252 10.550 -31.705 1.00 35.53 275 GLN A N 1
ATOM 2203 C CA . GLN A 1 275 ? 47.137 9.604 -32.366 1.00 35.53 275 GLN A CA 1
ATOM 2204 C C . GLN A 1 275 ? 47.077 9.930 -33.852 1.00 35.53 275 GLN A C 1
ATOM 2206 O O . GLN A 1 275 ? 46.009 9.902 -34.463 1.00 35.53 275 GLN A O 1
ATOM 2211 N N . ALA A 1 276 ? 48.224 10.306 -34.411 1.00 40.47 276 ALA A N 1
ATOM 2212 C CA . ALA A 1 276 ? 48.399 10.437 -35.844 1.00 40.47 276 ALA A CA 1
ATOM 2213 C C . ALA A 1 276 ? 48.166 9.055 -36.468 1.00 40.47 276 ALA A C 1
ATOM 2215 O O . ALA A 1 276 ? 49.064 8.217 -36.507 1.00 40.47 276 ALA A O 1
ATOM 2216 N N . VAL A 1 277 ? 46.924 8.797 -36.876 1.00 44.00 277 VAL A N 1
ATOM 2217 C CA . VAL A 1 277 ? 46.589 7.643 -37.698 1.00 44.00 277 VAL A CA 1
ATOM 2218 C C . VAL A 1 277 ? 47.283 7.874 -39.030 1.00 44.00 277 VAL A C 1
ATOM 2220 O O . VAL A 1 277 ? 47.005 8.855 -39.721 1.00 44.00 277 VAL A O 1
ATOM 2223 N N . ASP A 1 278 ? 48.222 6.992 -39.352 1.00 55.69 278 ASP A N 1
ATOM 2224 C CA . ASP A 1 278 ? 48.808 6.899 -40.678 1.00 55.69 278 ASP A CA 1
ATOM 2225 C C . ASP A 1 278 ? 47.673 6.661 -41.688 1.00 55.69 278 ASP A C 1
ATOM 2227 O O . ASP A 1 278 ? 47.100 5.569 -41.761 1.00 55.69 278 ASP A O 1
ATOM 2231 N N . ARG A 1 279 ? 47.290 7.731 -42.400 1.00 57.16 279 ARG A N 1
ATOM 2232 C CA . ARG A 1 279 ? 46.143 7.750 -43.320 1.00 57.16 279 ARG A CA 1
ATOM 2233 C C . ARG A 1 279 ? 46.257 6.659 -44.378 1.00 57.16 279 ARG A C 1
ATOM 2235 O O . ARG A 1 279 ? 45.254 6.052 -44.727 1.00 57.16 279 ARG A O 1
ATOM 2242 N N . GLU A 1 280 ? 47.476 6.331 -44.801 1.00 59.38 280 GLU A N 1
ATOM 2243 C CA . GLU A 1 280 ? 47.703 5.314 -45.825 1.00 59.38 280 GLU A CA 1
ATOM 2244 C C . GLU A 1 280 ? 47.355 3.900 -45.327 1.00 59.38 280 GLU A C 1
ATOM 2246 O O . GLU A 1 280 ? 46.804 3.081 -46.067 1.00 59.38 280 GLU A O 1
ATOM 2251 N N . THR A 1 281 ? 47.625 3.614 -44.050 1.00 59.47 281 THR A N 1
ATOM 2252 C CA . THR A 1 281 ? 47.248 2.346 -43.411 1.00 59.47 281 THR A CA 1
ATOM 2253 C C . THR A 1 281 ? 45.740 2.279 -43.136 1.00 59.47 281 THR A C 1
ATOM 2255 O O . THR A 1 281 ? 45.137 1.209 -43.250 1.00 59.47 281 THR A O 1
ATOM 2258 N N . TYR A 1 282 ? 45.106 3.413 -42.822 1.00 56.53 282 TYR A N 1
ATOM 2259 C CA . TYR A 1 282 ? 43.653 3.505 -42.644 1.00 56.53 282 TYR A CA 1
ATOM 2260 C C . TYR A 1 282 ? 42.900 3.252 -43.960 1.00 56.53 282 TYR A C 1
ATOM 2262 O O . TYR A 1 282 ? 42.058 2.357 -44.009 1.00 56.53 282 TYR A O 1
ATOM 2270 N N . ASP A 1 283 ? 43.289 3.928 -45.044 1.00 61.00 283 ASP A N 1
ATOM 2271 C CA . ASP A 1 283 ? 42.672 3.781 -46.368 1.00 61.00 283 ASP A CA 1
ATOM 2272 C C . ASP A 1 283 ? 42.803 2.353 -46.927 1.00 61.00 283 ASP A C 1
ATOM 2274 O O . ASP A 1 283 ? 41.869 1.815 -47.532 1.00 61.00 283 ASP A O 1
ATOM 2278 N N . LYS A 1 284 ? 43.947 1.687 -46.701 1.00 63.94 284 LYS A N 1
ATOM 2279 C CA . LYS A 1 284 ? 44.162 0.283 -47.106 1.00 63.94 284 LYS A CA 1
ATOM 2280 C C . LYS A 1 284 ? 43.270 -0.689 -46.333 1.00 63.94 284 LYS A C 1
ATOM 2282 O O . LYS A 1 284 ? 42.726 -1.623 -46.921 1.00 63.94 284 LYS A O 1
ATOM 2287 N N . ASN A 1 285 ? 43.094 -0.474 -45.032 1.00 66.31 285 ASN A N 1
ATOM 2288 C CA . ASN A 1 285 ? 42.243 -1.331 -44.207 1.00 66.31 285 ASN A CA 1
ATOM 2289 C C . ASN A 1 285 ? 40.753 -1.096 -44.485 1.00 66.31 285 ASN A C 1
ATOM 2291 O O . ASN A 1 285 ? 39.987 -2.059 -44.551 1.00 66.31 285 ASN A O 1
ATOM 2295 N N . GLU A 1 286 ? 40.348 0.156 -44.700 1.00 66.94 286 GLU A N 1
ATOM 2296 C CA . GLU A 1 286 ? 38.978 0.521 -45.059 1.00 66.94 286 GLU A CA 1
ATOM 2297 C C . GLU A 1 286 ? 38.592 -0.049 -46.430 1.00 66.94 286 GLU A C 1
ATOM 2299 O O . GLU A 1 286 ? 37.587 -0.751 -46.551 1.00 66.94 286 GLU A O 1
ATOM 2304 N N . SER A 1 287 ? 39.433 0.140 -47.451 1.00 67.62 287 SER A N 1
ATOM 2305 C CA . SER A 1 287 ? 39.190 -0.418 -48.788 1.00 67.62 287 SER A CA 1
ATOM 2306 C C . SER A 1 287 ? 39.145 -1.953 -48.798 1.00 67.62 287 SER A C 1
ATOM 2308 O O . SER A 1 287 ? 38.291 -2.530 -49.475 1.00 67.62 287 SER A O 1
ATOM 2310 N N . ALA A 1 288 ? 39.984 -2.632 -48.005 1.00 69.69 288 ALA A N 1
ATOM 2311 C CA . ALA A 1 288 ? 39.938 -4.088 -47.852 1.00 69.69 288 ALA A CA 1
ATOM 2312 C C . ALA A 1 288 ? 38.645 -4.569 -47.167 1.00 69.69 288 ALA A C 1
ATOM 2314 O O . ALA A 1 288 ? 38.043 -5.554 -47.601 1.00 69.69 288 ALA A O 1
ATOM 2315 N N . GLN A 1 289 ? 38.177 -3.868 -46.130 1.00 68.94 289 GLN A N 1
ATOM 2316 C CA . GLN A 1 289 ? 36.912 -4.194 -45.462 1.00 68.94 289 GLN A CA 1
ATOM 2317 C C . GLN A 1 289 ? 35.700 -3.943 -46.367 1.00 68.94 289 GLN A C 1
ATOM 2319 O O . GLN A 1 289 ? 34.780 -4.767 -46.404 1.00 68.94 289 GLN A O 1
ATOM 2324 N N . ILE A 1 290 ? 35.705 -2.852 -47.136 1.00 75.69 290 ILE A N 1
ATOM 2325 C CA . ILE A 1 290 ? 34.660 -2.534 -48.118 1.00 75.69 290 ILE A CA 1
ATOM 2326 C C . ILE A 1 290 ? 34.632 -3.574 -49.241 1.00 75.69 290 ILE A C 1
ATOM 2328 O O . ILE A 1 290 ? 33.559 -4.049 -49.604 1.00 75.69 290 ILE A O 1
ATOM 2332 N N . ALA A 1 291 ? 35.788 -4.005 -49.752 1.00 72.69 291 ALA A N 1
ATOM 2333 C CA . ALA A 1 291 ? 35.849 -5.046 -50.775 1.00 72.69 291 ALA A CA 1
ATOM 2334 C C . ALA A 1 291 ? 35.237 -6.376 -50.295 1.00 72.69 291 ALA A C 1
ATOM 2336 O O . ALA A 1 291 ? 34.525 -7.044 -51.046 1.00 72.69 291 ALA A O 1
ATOM 2337 N N . VAL A 1 292 ? 35.475 -6.758 -49.035 1.00 69.50 292 VAL A N 1
ATOM 2338 C CA . VAL A 1 292 ? 34.923 -7.991 -48.446 1.00 69.50 292 VAL A CA 1
ATOM 2339 C C . VAL A 1 292 ? 33.422 -7.859 -48.167 1.00 69.50 292 VAL A C 1
ATOM 2341 O O . VAL A 1 292 ? 32.645 -8.728 -48.559 1.00 69.50 292 VAL A O 1
ATOM 2344 N N . SER A 1 293 ? 32.998 -6.773 -47.518 1.00 66.38 293 SER A N 1
ATOM 2345 C CA . SER A 1 293 ? 31.591 -6.544 -47.156 1.00 66.38 293 SER A CA 1
ATOM 2346 C C . SER A 1 293 ? 30.709 -6.253 -48.372 1.00 66.38 293 SER A C 1
ATOM 2348 O O . SER A 1 293 ? 29.623 -6.816 -48.493 1.00 66.38 293 SER A O 1
ATOM 2350 N N . GLY A 1 294 ? 31.190 -5.457 -49.324 1.00 71.06 294 GLY A N 1
ATOM 2351 C CA . GLY A 1 294 ? 30.477 -5.137 -50.556 1.00 71.06 294 GLY A CA 1
ATOM 2352 C C . GLY A 1 294 ? 30.273 -6.358 -51.462 1.00 71.06 294 GLY A C 1
ATOM 2353 O O . GLY A 1 294 ? 29.247 -6.471 -52.139 1.00 71.06 294 GLY A O 1
ATOM 2354 N N . LYS A 1 295 ? 31.182 -7.345 -51.445 1.00 74.00 295 LYS A N 1
ATOM 2355 C CA . LYS A 1 295 ? 30.968 -8.618 -52.161 1.00 74.00 295 LYS A CA 1
ATOM 2356 C C . LYS A 1 295 ? 29.730 -9.373 -51.671 1.00 74.00 295 LYS A C 1
ATOM 2358 O O . LYS A 1 295 ? 29.110 -10.063 -52.475 1.00 74.00 295 LYS A O 1
ATOM 2363 N N . LEU A 1 296 ? 29.316 -9.163 -50.422 1.00 72.31 296 LEU A N 1
ATOM 2364 C CA . LEU A 1 296 ? 28.119 -9.763 -49.827 1.00 72.31 296 LEU A CA 1
ATOM 2365 C C . LEU A 1 296 ? 26.830 -8.952 -50.075 1.00 72.31 296 LEU A C 1
ATOM 2367 O O . LEU A 1 296 ? 25.744 -9.439 -49.774 1.00 72.31 296 LEU A O 1
ATOM 2371 N N . MET A 1 297 ? 26.926 -7.734 -50.621 1.00 77.00 297 MET A N 1
ATOM 2372 C CA . MET A 1 297 ? 25.775 -6.871 -50.929 1.00 77.00 297 MET A CA 1
ATOM 2373 C C . MET A 1 297 ? 25.266 -7.092 -52.366 1.00 77.00 297 MET A C 1
ATOM 2375 O O . MET A 1 297 ? 26.055 -7.400 -53.260 1.00 77.00 297 MET A O 1
ATOM 2379 N N . SER A 1 298 ? 23.964 -6.921 -52.616 1.00 82.75 298 SER A N 1
ATOM 2380 C CA . SER A 1 298 ? 23.414 -6.850 -53.984 1.00 82.75 298 SER A CA 1
ATOM 2381 C C . SER A 1 298 ? 23.779 -5.525 -54.657 1.00 82.75 298 SER A C 1
ATOM 2383 O O . SER A 1 298 ? 24.068 -4.543 -53.965 1.00 82.75 298 SER A O 1
ATOM 2385 N N . ALA A 1 299 ? 23.724 -5.465 -55.993 1.00 83.88 299 ALA A N 1
ATOM 2386 C CA . ALA A 1 299 ? 23.965 -4.221 -56.728 1.00 83.88 299 ALA A CA 1
ATOM 2387 C C . ALA A 1 299 ? 23.038 -3.090 -56.235 1.00 83.88 299 ALA A C 1
ATOM 2389 O O . ALA A 1 299 ? 23.514 -2.006 -55.901 1.00 83.88 299 ALA A O 1
ATOM 2390 N N . SER A 1 300 ? 21.751 -3.396 -56.034 1.00 78.62 300 SER A N 1
ATOM 2391 C CA . SER A 1 300 ? 20.726 -2.463 -55.533 1.00 78.62 300 SER A CA 1
ATOM 2392 C C . SER A 1 300 ? 21.039 -1.829 -54.171 1.00 78.62 300 SER A C 1
ATOM 2394 O O . SER A 1 300 ? 20.522 -0.760 -53.861 1.00 78.62 300 SER A O 1
ATOM 2396 N N . ASN A 1 301 ? 21.855 -2.483 -53.338 1.00 77.31 301 ASN A N 1
ATOM 2397 C CA . ASN A 1 301 ? 22.231 -1.974 -52.016 1.00 77.31 301 ASN A CA 1
ATOM 2398 C C . ASN A 1 301 ? 23.504 -1.117 -52.064 1.00 77.31 301 ASN A C 1
ATOM 2400 O O . ASN A 1 301 ? 23.722 -0.302 -51.172 1.00 77.31 301 ASN A O 1
ATOM 2404 N N . ILE A 1 302 ? 24.332 -1.288 -53.099 1.00 84.69 302 ILE A N 1
ATOM 2405 C CA . ILE A 1 302 ? 25.557 -0.507 -53.311 1.00 84.69 302 ILE A CA 1
ATOM 2406 C C . ILE A 1 302 ? 25.246 0.807 -54.049 1.00 84.69 302 ILE A C 1
ATOM 2408 O O . ILE A 1 302 ? 25.870 1.827 -53.761 1.00 84.69 302 ILE A O 1
ATOM 2412 N N . GLU A 1 303 ? 24.251 0.820 -54.943 1.00 85.19 303 GLU A N 1
ATOM 2413 C CA . GLU A 1 303 ? 23.799 2.023 -55.666 1.00 85.19 303 GLU A CA 1
ATOM 2414 C C . GLU A 1 303 ? 23.533 3.243 -54.773 1.00 85.19 303 GLU A C 1
ATOM 2416 O O . GLU A 1 303 ? 24.141 4.281 -55.027 1.00 85.19 303 GLU A O 1
ATOM 2421 N N . PRO A 1 304 ? 22.711 3.171 -53.706 1.00 76.94 304 PRO A N 1
ATOM 2422 C CA . PRO A 1 304 ? 22.452 4.336 -52.859 1.00 76.94 304 PRO A CA 1
ATOM 2423 C C . PRO A 1 304 ? 23.702 4.828 -52.114 1.00 76.94 304 PRO A C 1
ATOM 2425 O O . PRO A 1 304 ? 23.801 6.012 -51.800 1.00 76.94 304 PRO A O 1
ATOM 2428 N N . ILE A 1 305 ? 24.675 3.946 -51.853 1.00 82.44 305 ILE A N 1
ATOM 2429 C CA . ILE A 1 305 ? 25.948 4.308 -51.214 1.00 82.44 305 ILE A CA 1
ATOM 2430 C C . ILE A 1 305 ? 26.810 5.108 -52.198 1.00 82.44 305 ILE A C 1
ATOM 2432 O O . ILE A 1 305 ? 27.301 6.187 -51.867 1.00 82.44 305 ILE A O 1
ATOM 2436 N N . LEU A 1 306 ? 26.954 4.607 -53.429 1.00 88.44 306 LEU A N 1
ATOM 2437 C CA . LEU A 1 306 ? 27.688 5.294 -54.493 1.00 88.44 306 LEU A CA 1
ATOM 2438 C C . LEU A 1 306 ? 27.013 6.606 -54.902 1.00 88.44 306 LEU A C 1
ATOM 2440 O O . LEU A 1 306 ? 27.703 7.601 -55.107 1.00 88.44 306 LEU A O 1
ATOM 2444 N N . ASP A 1 307 ? 25.683 6.637 -54.964 1.00 83.69 307 ASP A N 1
ATOM 2445 C CA . ASP A 1 307 ? 24.916 7.854 -55.239 1.00 83.69 307 ASP A CA 1
ATOM 2446 C C . ASP A 1 307 ? 25.116 8.898 -54.131 1.00 83.69 307 ASP A C 1
ATOM 2448 O O . ASP A 1 307 ? 25.332 10.075 -54.417 1.00 83.69 307 ASP A O 1
ATOM 2452 N N . GLY A 1 308 ? 25.166 8.459 -52.869 1.00 77.38 308 GLY A N 1
ATOM 2453 C CA . GLY A 1 308 ? 25.532 9.303 -51.735 1.00 77.38 308 GLY A CA 1
ATOM 2454 C C . GLY A 1 308 ? 26.902 9.964 -51.910 1.00 77.38 308 GLY A C 1
ATOM 2455 O O . GLY A 1 308 ? 27.008 11.179 -51.761 1.00 77.38 308 GLY A O 1
ATOM 2456 N N . PHE A 1 309 ? 27.930 9.198 -52.292 1.00 86.69 309 PHE A N 1
ATOM 2457 C CA . PHE A 1 309 ? 29.273 9.738 -52.540 1.00 86.69 309 PHE A CA 1
ATOM 2458 C C . PHE A 1 309 ? 29.318 10.720 -53.716 1.00 86.69 309 PHE A C 1
ATOM 2460 O O . PHE A 1 309 ? 29.951 11.769 -53.601 1.00 86.69 309 PHE A O 1
ATOM 2467 N N . MET A 1 310 ? 28.631 10.415 -54.822 1.00 87.12 310 MET A N 1
ATOM 2468 C CA . MET A 1 310 ? 28.598 11.280 -56.009 1.00 87.12 310 MET A CA 1
ATOM 2469 C C . MET A 1 310 ? 27.897 12.625 -55.758 1.00 87.12 310 MET A C 1
ATOM 2471 O O . MET A 1 310 ? 28.158 13.595 -56.467 1.00 87.12 310 MET A O 1
ATOM 2475 N N . ASN A 1 311 ? 27.035 12.696 -54.740 1.00 85.69 311 ASN A N 1
ATOM 2476 C CA . ASN A 1 311 ? 26.306 13.905 -54.354 1.00 85.69 311 ASN A CA 1
ATOM 2477 C C . ASN A 1 311 ? 26.990 14.712 -53.228 1.00 85.69 311 ASN A C 1
ATOM 2479 O O . ASN A 1 311 ? 26.471 15.757 -52.823 1.00 85.69 311 ASN A O 1
ATOM 2483 N N . LEU A 1 312 ? 28.140 14.267 -52.702 1.00 80.12 312 LEU A N 1
ATOM 2484 C CA . LEU A 1 312 ? 28.871 15.018 -51.677 1.00 80.12 312 LEU A CA 1
ATOM 2485 C C . LEU A 1 312 ? 29.490 16.304 -52.255 1.00 80.12 312 LEU A C 1
ATOM 2487 O O . LEU A 1 312 ? 30.031 16.296 -53.363 1.00 80.12 312 LEU A O 1
ATOM 2491 N N . PRO A 1 313 ? 29.515 17.417 -51.494 1.00 77.06 313 PRO A N 1
ATOM 2492 C CA . PRO A 1 313 ? 30.282 18.590 -51.892 1.00 77.06 313 PRO A CA 1
ATOM 2493 C C . PRO A 1 313 ? 31.766 18.231 -52.054 1.00 77.06 313 PRO A C 1
ATOM 2495 O O . PRO A 1 313 ? 32.340 17.575 -51.185 1.00 77.06 313 PRO A O 1
ATOM 2498 N N . ARG A 1 314 ? 32.413 18.728 -53.119 1.00 77.56 314 ARG A N 1
ATOM 2499 C CA . ARG A 1 314 ? 33.800 18.379 -53.505 1.00 77.56 314 ARG A CA 1
ATOM 2500 C C . ARG A 1 314 ? 34.819 18.466 -52.362 1.00 77.56 314 ARG A C 1
ATOM 2502 O O . ARG A 1 314 ? 35.739 17.664 -52.301 1.00 77.56 314 ARG A O 1
ATOM 2509 N N . LYS A 1 315 ? 34.625 19.404 -51.428 1.00 73.56 315 LYS A N 1
ATOM 2510 C CA . LYS A 1 315 ? 35.468 19.573 -50.233 1.00 73.56 315 LYS A CA 1
ATOM 2511 C C . LYS A 1 315 ? 35.508 18.328 -49.334 1.00 73.56 315 LYS A C 1
ATOM 2513 O O . LYS A 1 315 ? 36.525 18.098 -48.699 1.00 73.56 315 LYS A O 1
ATOM 2518 N N . TYR A 1 316 ? 34.416 17.570 -49.265 1.00 69.81 316 TYR A N 1
ATOM 2519 C CA . TYR A 1 316 ? 34.302 16.373 -48.430 1.00 69.81 316 TYR A CA 1
ATOM 2520 C C . TYR A 1 316 ? 34.615 15.094 -49.202 1.00 69.81 316 TYR A C 1
ATOM 2522 O O . TYR A 1 316 ? 34.961 14.098 -48.588 1.00 69.81 316 TYR A O 1
ATOM 2530 N N . PHE A 1 317 ? 34.512 15.109 -50.533 1.00 80.56 317 PHE A N 1
ATOM 2531 C CA . PHE A 1 317 ? 34.727 13.917 -51.351 1.00 80.56 317 PHE A CA 1
ATOM 2532 C C . PHE A 1 317 ? 36.157 13.359 -51.246 1.00 80.56 317 PHE A C 1
ATOM 2534 O O . PHE A 1 317 ? 36.323 12.143 -51.210 1.00 80.56 317 PHE A O 1
ATOM 2541 N N . GLU A 1 318 ? 37.177 14.217 -51.139 1.00 77.75 318 GLU A N 1
ATOM 2542 C CA . GLU A 1 318 ? 38.578 13.774 -51.010 1.00 77.75 318 GLU A CA 1
ATOM 2543 C C . GLU A 1 318 ? 38.808 12.876 -49.785 1.00 77.75 318 GLU A C 1
ATOM 2545 O O . GLU A 1 318 ? 39.571 11.917 -49.874 1.00 77.75 318 GLU A O 1
ATOM 2550 N N . ASP A 1 319 ? 38.088 13.116 -48.684 1.00 74.31 319 ASP A N 1
ATOM 2551 C CA . ASP A 1 319 ? 38.180 12.298 -47.467 1.00 74.31 319 ASP A CA 1
ATOM 2552 C C . ASP A 1 319 ? 37.519 10.911 -47.625 1.00 74.31 319 ASP A C 1
ATOM 2554 O O . ASP A 1 319 ? 37.771 10.021 -46.820 1.00 74.31 319 ASP A O 1
ATOM 2558 N N . TYR A 1 320 ? 36.691 10.704 -48.660 1.00 78.94 320 TYR A N 1
ATOM 2559 C CA . TYR A 1 320 ? 35.962 9.449 -48.919 1.00 78.94 320 TYR A CA 1
ATOM 2560 C C . TYR A 1 320 ? 36.320 8.800 -50.262 1.00 78.94 320 TYR A C 1
ATOM 2562 O O . TYR A 1 320 ? 35.681 7.836 -50.698 1.00 78.94 320 TYR A O 1
ATOM 2570 N N . LYS A 1 321 ? 37.343 9.319 -50.943 1.00 83.44 321 LYS A N 1
ATOM 2571 C CA . LYS A 1 321 ? 37.742 8.886 -52.285 1.00 83.44 321 LYS A CA 1
ATOM 2572 C C . LYS A 1 321 ? 38.128 7.403 -52.323 1.00 83.44 321 LYS A C 1
ATOM 2574 O O . LYS A 1 321 ? 37.738 6.693 -53.249 1.00 83.44 321 LYS A O 1
ATOM 2579 N N . SER A 1 322 ? 38.845 6.918 -51.308 1.00 81.75 322 SER A N 1
ATOM 2580 C CA . SER A 1 322 ? 39.256 5.513 -51.163 1.00 81.75 322 SER A CA 1
ATOM 2581 C C . SER A 1 322 ? 38.050 4.570 -51.030 1.00 81.75 322 SER A C 1
ATOM 2583 O O . SER A 1 322 ? 37.974 3.553 -51.728 1.00 81.75 322 SER A O 1
ATOM 2585 N N . ALA A 1 323 ? 37.061 4.946 -50.215 1.00 79.69 323 ALA A N 1
ATOM 2586 C CA . ALA A 1 323 ? 35.813 4.207 -50.043 1.00 79.69 323 ALA A CA 1
ATOM 2587 C C . ALA A 1 323 ? 34.967 4.181 -51.326 1.00 79.69 323 ALA A C 1
ATOM 2589 O O . ALA A 1 323 ? 34.479 3.116 -51.716 1.00 79.69 323 ALA A O 1
ATOM 2590 N N . PHE A 1 324 ? 34.845 5.317 -52.025 1.00 87.88 324 PHE A N 1
ATOM 2591 C CA . PHE A 1 324 ? 34.158 5.386 -53.318 1.00 87.88 324 PHE A CA 1
ATOM 2592 C C . PHE A 1 324 ? 34.773 4.416 -54.335 1.00 87.88 324 PHE A C 1
ATOM 2594 O O . PHE A 1 324 ? 34.045 3.631 -54.941 1.00 87.88 324 PHE A O 1
ATOM 2601 N N . ILE A 1 325 ? 36.105 4.409 -54.478 1.00 88.44 325 ILE A N 1
ATOM 2602 C CA . ILE A 1 325 ? 36.813 3.496 -55.392 1.00 88.44 325 ILE A CA 1
ATOM 2603 C C . ILE A 1 325 ? 36.523 2.034 -55.033 1.00 88.44 325 ILE A C 1
ATOM 2605 O O . ILE A 1 325 ? 36.256 1.223 -55.921 1.00 88.44 325 ILE A O 1
ATOM 2609 N N . ALA A 1 326 ? 36.553 1.686 -53.744 1.00 85.25 326 ALA A N 1
ATOM 2610 C CA . ALA A 1 326 ? 36.312 0.320 -53.291 1.00 85.25 326 ALA A CA 1
ATOM 2611 C C . ALA A 1 326 ? 34.876 -0.146 -53.595 1.00 85.25 326 ALA A C 1
ATOM 2613 O O . ALA A 1 326 ? 34.694 -1.221 -54.170 1.00 85.25 326 ALA A O 1
ATOM 2614 N N . TYR A 1 327 ? 33.858 0.668 -53.293 1.00 85.12 327 TYR A N 1
ATOM 2615 C CA . TYR A 1 327 ? 32.465 0.342 -53.625 1.00 85.12 327 TYR A CA 1
ATOM 2616 C C . TYR A 1 327 ? 32.213 0.318 -55.136 1.00 85.12 327 TYR A C 1
ATOM 2618 O O . TYR A 1 327 ? 31.488 -0.555 -55.613 1.00 85.12 327 TYR A O 1
ATOM 2626 N N . ALA A 1 328 ? 32.830 1.226 -55.898 1.00 90.12 328 ALA A N 1
ATOM 2627 C CA . ALA A 1 328 ? 32.681 1.288 -57.348 1.00 90.12 328 ALA A CA 1
ATOM 2628 C C . ALA A 1 328 ? 33.258 0.031 -58.012 1.00 90.12 328 ALA A C 1
ATOM 2630 O O . ALA A 1 328 ? 32.568 -0.601 -58.807 1.00 90.12 328 ALA A O 1
ATOM 2631 N N . LYS A 1 329 ? 34.462 -0.406 -57.619 1.00 90.31 329 LYS A N 1
ATOM 2632 C CA . LYS A 1 329 ? 35.063 -1.663 -58.100 1.00 90.31 329 LYS A CA 1
ATOM 2633 C C . LYS A 1 329 ? 34.180 -2.870 -57.809 1.00 90.31 329 LYS A C 1
ATOM 2635 O O . LYS A 1 329 ? 33.889 -3.653 -58.708 1.00 90.31 329 LYS A O 1
ATOM 2640 N N . VAL A 1 330 ? 33.693 -2.984 -56.573 1.00 87.88 330 VAL A N 1
ATOM 2641 C CA . VAL A 1 330 ? 32.790 -4.074 -56.186 1.00 87.88 330 VAL A CA 1
ATOM 2642 C C . VAL A 1 330 ? 31.500 -4.048 -57.007 1.00 87.88 330 VAL A C 1
ATOM 2644 O O . VAL A 1 330 ? 31.033 -5.106 -57.417 1.00 87.88 330 VAL A O 1
ATOM 2647 N N . TYR A 1 331 ? 30.925 -2.871 -57.262 1.00 89.19 331 TYR A N 1
ATOM 2648 C CA . TYR A 1 331 ? 29.715 -2.727 -58.073 1.00 89.19 331 TYR A CA 1
ATOM 2649 C C . TYR A 1 331 ? 29.941 -3.146 -59.534 1.00 89.19 331 TYR A C 1
ATOM 2651 O O . TYR A 1 331 ? 29.112 -3.853 -60.107 1.00 89.19 331 TYR A O 1
ATOM 2659 N N . MET A 1 332 ? 31.091 -2.791 -60.121 1.00 89.44 332 MET A N 1
ATOM 2660 C CA . MET A 1 332 ? 31.461 -3.200 -61.485 1.00 89.44 332 MET A CA 1
ATOM 2661 C C . MET A 1 332 ? 31.635 -4.721 -61.625 1.00 89.44 332 MET A C 1
ATOM 2663 O O . MET A 1 332 ? 31.424 -5.262 -62.709 1.00 89.44 332 MET A O 1
ATOM 2667 N N . GLU A 1 333 ? 31.971 -5.429 -60.544 1.00 88.44 333 GLU A N 1
ATOM 2668 C CA . GLU A 1 333 ? 32.072 -6.895 -60.521 1.00 88.44 333 GLU A CA 1
ATOM 2669 C C . GLU A 1 333 ? 30.701 -7.603 -60.440 1.00 88.44 333 GLU A C 1
ATOM 2671 O O . GLU A 1 333 ? 30.621 -8.809 -60.682 1.00 88.44 333 GLU A O 1
ATOM 2676 N N . LYS A 1 334 ? 29.604 -6.894 -60.129 1.00 86.25 334 LYS A N 1
ATOM 2677 C CA . LYS A 1 334 ? 28.270 -7.501 -59.955 1.00 86.25 334 LYS A CA 1
ATOM 2678 C C . LYS A 1 334 ? 27.611 -7.857 -61.283 1.00 86.25 334 LYS A C 1
ATOM 2680 O O . LYS A 1 334 ? 27.644 -7.078 -62.235 1.00 86.25 334 LYS A O 1
ATOM 2685 N N . THR A 1 335 ? 26.967 -9.021 -61.340 1.00 83.50 335 THR A N 1
ATOM 2686 C CA . THR A 1 335 ? 26.240 -9.501 -62.529 1.00 83.50 335 THR A CA 1
ATOM 2687 C C . THR A 1 335 ? 24.861 -8.858 -62.690 1.00 83.50 335 THR A C 1
ATOM 2689 O O . THR A 1 335 ? 24.338 -8.830 -63.795 1.00 83.50 335 THR A O 1
ATOM 2692 N N . ASP A 1 336 ? 24.284 -8.336 -61.605 1.00 83.31 336 ASP A N 1
ATOM 2693 C CA . ASP A 1 336 ? 22.971 -7.679 -61.523 1.00 83.31 336 ASP A CA 1
ATOM 2694 C C . ASP A 1 336 ? 23.054 -6.138 -61.572 1.00 83.31 336 ASP A C 1
ATOM 2696 O O . ASP A 1 336 ? 22.104 -5.453 -61.198 1.00 83.31 336 ASP A O 1
ATOM 2700 N N . ARG A 1 337 ? 24.189 -5.577 -62.013 1.00 86.81 337 ARG A N 1
ATOM 2701 C CA . ARG A 1 337 ? 24.421 -4.123 -62.062 1.00 86.81 337 ARG A CA 1
ATOM 2702 C C . ARG A 1 337 ? 23.564 -3.412 -63.114 1.00 86.81 337 ARG A C 1
ATOM 2704 O O . ARG A 1 337 ? 23.374 -3.922 -64.218 1.00 86.81 337 ARG A O 1
ATOM 2711 N N . ASN A 1 338 ? 23.127 -2.195 -62.795 1.00 91.31 338 ASN A N 1
ATOM 2712 C CA . ASN A 1 338 ? 22.392 -1.322 -63.704 1.00 91.31 338 ASN A CA 1
ATOM 2713 C C . ASN A 1 338 ? 23.358 -0.612 -64.685 1.00 91.31 338 ASN A C 1
ATOM 2715 O O . ASN A 1 338 ? 24.197 0.177 -64.237 1.00 91.31 338 ASN A O 1
ATOM 2719 N N . PRO A 1 339 ? 23.244 -0.831 -66.013 1.00 90.44 339 PRO A N 1
ATOM 2720 C CA . PRO A 1 339 ? 24.123 -0.208 -67.008 1.00 90.44 339 PRO A CA 1
ATOM 2721 C C . PRO A 1 339 ? 24.110 1.326 -66.982 1.00 90.44 339 PRO A C 1
ATOM 2723 O O . PRO A 1 339 ? 25.160 1.949 -67.107 1.00 90.44 339 PRO A O 1
ATOM 2726 N N . GLU A 1 340 ? 22.952 1.948 -66.748 1.00 90.44 340 GLU A N 1
ATOM 2727 C CA . GLU A 1 340 ? 22.848 3.413 -66.698 1.00 90.44 340 GLU A CA 1
ATOM 2728 C C . GLU A 1 340 ? 23.585 3.990 -65.482 1.00 90.44 340 GLU A C 1
ATOM 2730 O O . GLU A 1 340 ? 24.164 5.077 -65.533 1.00 90.44 340 GLU A O 1
ATOM 2735 N N . PHE A 1 341 ? 23.603 3.248 -64.372 1.00 91.56 341 PHE A N 1
ATOM 2736 C CA . PHE A 1 341 ? 24.311 3.659 -63.165 1.00 91.56 341 PHE A CA 1
ATOM 2737 C C . PHE A 1 341 ? 25.829 3.471 -63.298 1.00 91.56 341 PHE A C 1
ATOM 2739 O O . PHE A 1 341 ? 26.597 4.302 -62.813 1.00 91.56 341 PHE A O 1
ATOM 2746 N N . VAL A 1 342 ? 26.274 2.445 -64.033 1.00 91.12 342 VAL A N 1
ATOM 2747 C CA . VAL A 1 342 ? 27.684 2.261 -64.423 1.00 91.12 342 VAL A CA 1
ATOM 2748 C C . VAL A 1 342 ? 28.205 3.477 -65.198 1.00 91.12 342 VAL A C 1
ATOM 2750 O O . VAL A 1 342 ? 29.283 3.986 -64.885 1.00 91.12 342 VAL A O 1
ATOM 2753 N N . ASP A 1 343 ? 27.427 3.998 -66.148 1.00 91.56 343 ASP A N 1
ATOM 2754 C CA . ASP A 1 343 ? 27.804 5.191 -66.914 1.00 91.56 343 ASP A CA 1
ATOM 2755 C C . ASP A 1 343 ? 27.916 6.439 -66.031 1.00 91.56 343 ASP A C 1
ATOM 2757 O O . ASP A 1 343 ? 28.840 7.242 -66.199 1.00 91.56 343 ASP A O 1
ATOM 2761 N N . ARG A 1 344 ? 27.029 6.585 -65.036 1.00 91.69 344 ARG A N 1
ATOM 2762 C CA . ARG A 1 344 ? 27.105 7.672 -64.045 1.00 91.69 344 ARG A CA 1
ATOM 2763 C C . ARG A 1 344 ? 28.374 7.586 -63.198 1.00 91.69 344 ARG A C 1
ATOM 2765 O O . ARG A 1 344 ? 29.049 8.603 -63.040 1.00 91.69 344 ARG A O 1
ATOM 2772 N N . ILE A 1 345 ? 28.726 6.393 -62.713 1.00 92.69 345 ILE A N 1
ATOM 2773 C CA . ILE A 1 345 ? 29.959 6.161 -61.947 1.00 92.69 345 ILE A CA 1
ATOM 2774 C C . ILE A 1 345 ? 31.188 6.511 -62.796 1.00 92.69 345 ILE A C 1
ATOM 2776 O O . ILE A 1 345 ? 32.061 7.246 -62.338 1.00 92.69 345 ILE A O 1
ATOM 2780 N N . ASN A 1 346 ? 31.245 6.038 -64.045 1.00 91.62 346 ASN A N 1
ATOM 2781 C CA . ASN A 1 346 ? 32.366 6.303 -64.953 1.00 91.62 346 ASN A CA 1
ATOM 2782 C C . ASN A 1 346 ? 32.499 7.793 -65.292 1.00 91.62 346 ASN A C 1
ATOM 2784 O O . ASN A 1 346 ? 33.609 8.330 -65.321 1.00 91.62 346 ASN A O 1
ATOM 2788 N N . LYS A 1 347 ? 31.372 8.479 -65.519 1.00 91.88 347 LYS A N 1
ATOM 2789 C CA . LYS A 1 347 ? 31.350 9.926 -65.751 1.00 91.88 347 LYS A CA 1
ATOM 2790 C C . LYS A 1 347 ? 31.885 10.684 -64.536 1.00 91.88 347 LYS A C 1
ATOM 2792 O O . LYS A 1 347 ? 32.779 11.513 -64.690 1.00 91.88 347 LYS A O 1
ATOM 2797 N N . PHE A 1 348 ? 31.400 10.353 -63.342 1.00 91.00 348 PHE A N 1
ATOM 2798 C CA . PHE A 1 348 ? 31.848 10.977 -62.101 1.00 91.00 348 PHE A CA 1
ATOM 2799 C C . PHE A 1 348 ? 33.334 10.705 -61.813 1.00 91.00 348 PHE A C 1
ATOM 2801 O O . PHE A 1 348 ? 34.068 11.618 -61.435 1.00 91.00 348 PHE A O 1
ATOM 2808 N N . ALA A 1 349 ? 33.807 9.477 -62.045 1.00 89.31 349 ALA A N 1
ATOM 2809 C CA . ALA A 1 349 ? 35.215 9.116 -61.895 1.00 89.31 349 ALA A CA 1
ATOM 2810 C C . ALA A 1 349 ? 36.112 9.916 -62.849 1.00 89.31 349 ALA A C 1
ATOM 2812 O O . ALA A 1 349 ? 37.150 10.426 -62.434 1.00 89.31 349 ALA A O 1
ATOM 2813 N N . LYS A 1 350 ? 35.679 10.106 -64.100 1.00 90.06 350 LYS A N 1
ATOM 2814 C CA . LYS A 1 350 ? 36.395 10.927 -65.083 1.00 90.06 350 LYS A CA 1
ATOM 2815 C C . LYS A 1 350 ? 36.447 12.405 -64.684 1.00 90.06 350 LYS A C 1
ATOM 2817 O O . LYS A 1 350 ? 37.496 13.025 -64.818 1.00 90.06 350 LYS A O 1
ATOM 2822 N N . GLU A 1 351 ? 35.344 12.961 -64.187 1.00 87.75 351 GLU A N 1
ATOM 2823 C CA . GLU A 1 351 ? 35.261 14.360 -63.731 1.00 87.75 351 GLU A CA 1
ATOM 2824 C C . GLU A 1 351 ? 36.126 14.642 -62.488 1.00 87.75 351 GLU A C 1
ATOM 2826 O O . GLU A 1 351 ? 36.541 15.781 -62.275 1.00 87.75 351 GLU A O 1
ATOM 2831 N N . ASN A 1 352 ? 36.432 13.609 -61.694 1.00 84.56 352 ASN A N 1
ATOM 2832 C CA . ASN A 1 352 ? 37.225 13.700 -60.463 1.00 84.56 352 ASN A CA 1
ATOM 2833 C C . ASN A 1 352 ? 38.611 13.024 -60.565 1.00 84.56 352 ASN A C 1
ATOM 2835 O O . ASN A 1 352 ? 39.254 12.792 -59.539 1.00 84.56 352 ASN A O 1
ATOM 2839 N N . GLU A 1 353 ? 39.068 12.702 -61.783 1.00 85.00 353 GLU A N 1
ATOM 2840 C CA . GLU A 1 353 ? 40.380 12.088 -62.066 1.00 85.00 353 GLU A CA 1
ATOM 2841 C C . GLU A 1 353 ? 40.651 10.812 -61.238 1.00 85.00 353 GLU A C 1
ATOM 2843 O O . GLU A 1 353 ? 41.724 10.608 -60.664 1.00 85.00 353 GLU A O 1
ATOM 2848 N N . ILE A 1 354 ? 39.641 9.945 -61.144 1.00 84.50 354 ILE A N 1
ATOM 2849 C CA . ILE A 1 354 ? 39.665 8.691 -60.386 1.00 84.50 354 ILE A CA 1
ATOM 2850 C C . ILE A 1 354 ? 39.847 7.513 -61.341 1.00 84.50 354 ILE A C 1
ATOM 2852 O O . ILE A 1 354 ? 39.080 7.349 -62.287 1.00 84.50 354 ILE A O 1
ATOM 2856 N N . TYR A 1 355 ? 40.823 6.653 -61.051 1.00 78.06 355 TYR A N 1
ATOM 2857 C CA . TYR A 1 355 ? 41.040 5.405 -61.781 1.00 78.06 355 TYR A CA 1
ATOM 2858 C C . TYR A 1 355 ? 40.301 4.259 -61.082 1.00 78.06 355 TYR A C 1
ATOM 2860 O O . TYR A 1 355 ? 40.676 3.855 -59.975 1.00 78.06 355 TYR A O 1
ATOM 2868 N N . LEU A 1 356 ? 39.230 3.784 -61.723 1.00 78.25 356 LEU A N 1
ATOM 2869 C CA . LEU A 1 356 ? 38.403 2.667 -61.262 1.00 78.25 356 LEU A CA 1
ATOM 2870 C C . LEU A 1 356 ? 38.925 1.319 -61.746 1.00 78.25 356 LEU A C 1
ATOM 2872 O O . LEU A 1 356 ? 39.411 1.237 -62.894 1.00 78.25 356 LEU A O 1
#

pLDDT: mean 74.68, std 13.44, range [31.97, 92.69]

Radius of gyration: 36.82 Å; chains: 1; bounding box: 78×64×96 Å

Secondary structure (DSSP, 8-state):
-HHHHHHHHHHHHHHHHHHHHHHHHHHHHS---HHHHHHH-HHHHHHHHHHHHHHHHHHHHHHHTT-EEEEE-TTS-PPPHHHHHHHHHHHH-PPBTTB--EEEEE-TTSEEEEEEEEEEEEE-SSEEEEEEEEEEEEEEEETTTTEEEEEEEEEEEEEEEETTTTEEEEEEEEE---S-EEEEEEEEEE-TTS-EEEEEEEEEE-THHHHHHHHHHHHHTTEEEEE----SHHHHHHHHHHHHHHHHHHHHHHHHS--S-S----------------HHHHHHHHHHHHHHHHHTS-HHHHHHHHHHHHTS-HHHHGGGHHHHHHHHHHHHT-TT--HHHHHHHHHHHHHTT---